Protein AF-A0A956BV53-F1 (afdb_monomer_lite)

Secondary structure (DSSP, 8-state):
--EE---EEEEE---SSSPP--EEETTEEESSTTS-SBPPPP--SS--EEEEEGGGBGGG-TTSBS-EESS-EEETTEEEEEPPTT-EEEEE-SS-EEEEE-EEEEEEEESHHHHTS--SSPPEEEEEEEEEHHHHHHTGGGGT--TTSHHHHHHHHHHHTT--B-SS--SS--TTSPP-EEEEEEEEE----EEEEEEPPPPPP----

pLDDT: mean 92.32, std 4.03, range [73.69, 97.56]

Foldseek 3Di:
DKDFDFAFLAKAADPLDAQQDWDDDASFIANDPVPPHTGHHDPLPQAMATATAQVQADNSDPVGGPWMFPPWDDDPQKIKTFTDFQPWDWAADPAAIATFTFPRWMKMWRNCCAPPVPDPFFTKIKIWGWGFLVSVLVRCQRHPNDPPDPSSVVVSVVSLVQQDAARDADPDHDPVDDGGIHTDMDMDGDGHYHHNGHDHYHDRHRNDD

Radius of gyration: 19.3 Å; chains: 1; bounding box: 50×36×50 Å

Sequence (209 aa):
MTVTVTQTVFGTPGDGGAAPDVTVIGSEAFVDAGGTMPAPLPNWDGDDYFWARRDTFIAGDVATPNVRVTTAYVTDGVLVARLPDRTPIRLVGTTVGVDVTLTDLVAAGNVYEMFIDPQPTPPKVIVSGRWGFNDMVAQGPNVGVCIGTPLYRTLQILLNGMVDVLQDPPAEPDPTLPCDALSVAVTFDGYTGHFGGLADGQDIPSPCP

Structure (mmCIF, N/CA/C/O backbone):
data_AF-A0A956BV53-F1
#
_entry.id   AF-A0A956BV53-F1
#
loop_
_atom_site.group_PDB
_atom_site.id
_atom_site.type_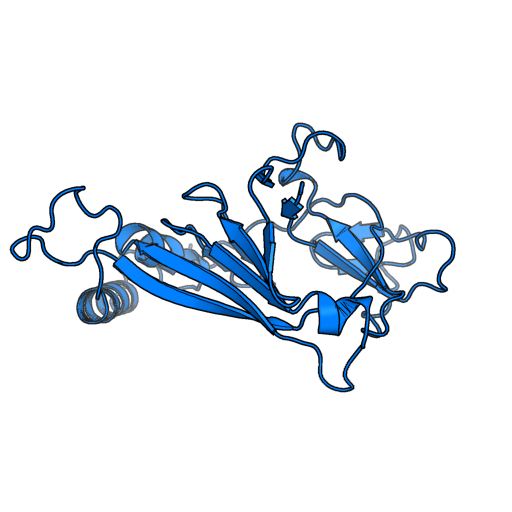symbol
_atom_site.label_atom_id
_atom_site.label_alt_id
_atom_site.label_comp_id
_atom_site.label_asym_id
_atom_site.label_entity_id
_atom_site.label_seq_id
_atom_site.pdbx_PDB_ins_code
_atom_site.Cartn_x
_atom_site.Cartn_y
_atom_site.Cartn_z
_atom_site.occupancy
_atom_site.B_iso_or_equiv
_atom_site.auth_seq_id
_atom_site.auth_comp_id
_atom_site.auth_asym_id
_atom_site.auth_atom_id
_atom_site.pdbx_PDB_model_num
ATOM 1 N N . MET A 1 1 ? -2.822 -17.426 -10.900 1.00 85.81 1 MET A N 1
ATOM 2 C CA . MET A 1 1 ? -1.637 -16.702 -11.429 1.00 85.81 1 MET A CA 1
ATOM 3 C C . MET A 1 1 ? -0.741 -16.307 -10.263 1.00 85.81 1 MET A C 1
ATOM 5 O O . MET A 1 1 ? -1.176 -16.460 -9.130 1.00 85.81 1 MET A O 1
ATOM 9 N N . THR A 1 2 ? 0.476 -15.812 -10.499 1.00 88.94 2 THR A N 1
ATOM 10 C CA . THR A 1 2 ? 1.293 -15.230 -9.416 1.00 88.94 2 THR A CA 1
ATOM 11 C C . THR A 1 2 ? 1.293 -13.712 -9.540 1.00 88.94 2 THR A C 1
ATOM 13 O O . THR A 1 2 ? 1.543 -13.205 -10.628 1.00 88.94 2 THR A O 1
ATOM 16 N N . VAL A 1 3 ? 1.028 -13.014 -8.437 1.00 91.81 3 VAL A N 1
ATOM 17 C CA . VAL A 1 3 ? 1.130 -11.555 -8.316 1.00 91.81 3 VAL A CA 1
ATOM 18 C C . VAL A 1 3 ? 2.126 -11.232 -7.210 1.00 91.81 3 VAL A C 1
ATOM 20 O O . VAL A 1 3 ? 2.056 -11.802 -6.119 1.00 91.81 3 VAL A O 1
ATOM 23 N N . THR A 1 4 ? 3.043 -10.316 -7.494 1.00 92.31 4 THR A N 1
ATOM 24 C CA . THR A 1 4 ? 3.915 -9.697 -6.495 1.00 92.31 4 THR A CA 1
ATOM 25 C C . THR A 1 4 ? 3.374 -8.311 -6.203 1.00 92.31 4 THR A C 1
ATOM 27 O O . THR A 1 4 ? 3.067 -7.572 -7.136 1.00 92.31 4 THR A O 1
ATOM 30 N N . VAL A 1 5 ? 3.267 -7.960 -4.924 1.00 91.88 5 VAL A N 1
ATOM 31 C CA . VAL A 1 5 ? 2.893 -6.606 -4.512 1.00 91.88 5 VAL A CA 1
ATOM 32 C C . VAL A 1 5 ? 4.079 -5.960 -3.822 1.00 91.88 5 VAL A C 1
ATOM 34 O O . VAL A 1 5 ? 4.684 -6.528 -2.917 1.00 91.88 5 VAL A O 1
ATOM 37 N N . THR A 1 6 ? 4.416 -4.767 -4.285 1.00 93.38 6 THR A N 1
ATOM 38 C CA . THR A 1 6 ? 5.479 -3.930 -3.743 1.00 93.38 6 THR A CA 1
ATOM 39 C C . THR A 1 6 ? 5.046 -2.472 -3.843 1.00 93.38 6 THR A C 1
ATOM 41 O O . THR A 1 6 ? 4.036 -2.152 -4.468 1.00 93.38 6 THR A O 1
ATOM 44 N N . GLN A 1 7 ? 5.802 -1.596 -3.201 1.00 91.56 7 GLN A N 1
ATOM 45 C CA . GLN A 1 7 ? 5.601 -0.159 -3.237 1.00 91.56 7 GLN A CA 1
ATOM 46 C C . GLN A 1 7 ? 6.797 0.472 -3.929 1.00 91.56 7 GLN A C 1
ATOM 48 O O . GLN A 1 7 ? 7.928 0.026 -3.743 1.00 91.56 7 GLN A O 1
ATOM 53 N N . THR A 1 8 ? 6.558 1.504 -4.720 1.00 91.75 8 THR A N 1
ATOM 54 C CA . THR A 1 8 ? 7.607 2.205 -5.459 1.00 91.75 8 THR A CA 1
ATOM 55 C C . THR A 1 8 ? 8.137 3.376 -4.641 1.00 91.75 8 THR A C 1
ATOM 57 O O . THR A 1 8 ? 7.365 4.060 -3.974 1.00 91.75 8 THR A O 1
ATOM 60 N N . VAL A 1 9 ? 9.446 3.622 -4.693 1.00 90.94 9 VAL A N 1
ATOM 61 C CA . VAL A 1 9 ? 10.063 4.832 -4.120 1.00 90.94 9 VAL A CA 1
ATOM 62 C C . VAL A 1 9 ? 9.870 6.015 -5.061 1.00 90.94 9 VAL A C 1
ATOM 64 O O . VAL A 1 9 ? 9.575 7.119 -4.622 1.00 90.94 9 VAL A O 1
ATOM 67 N N . PHE A 1 10 ? 10.041 5.764 -6.357 1.00 91.38 10 PHE A N 1
ATOM 68 C CA . PHE A 1 10 ? 10.068 6.772 -7.407 1.00 91.38 10 PHE A CA 1
ATOM 69 C C . PHE A 1 10 ? 9.808 6.113 -8.773 1.00 91.38 10 PHE A C 1
ATOM 71 O O . PHE A 1 10 ? 10.015 4.902 -8.926 1.00 91.38 10 PHE A O 1
ATOM 78 N N . GLY A 1 11 ? 9.396 6.910 -9.762 1.00 93.25 11 GLY A N 1
ATOM 79 C CA . GLY A 1 11 ? 9.423 6.528 -11.171 1.00 93.25 11 GLY A CA 1
ATOM 80 C C . GLY A 1 11 ? 9.832 7.689 -12.077 1.00 93.25 11 GLY A C 1
ATOM 81 O O . GLY A 1 11 ? 9.627 8.844 -11.714 1.00 93.25 11 GLY A O 1
ATOM 82 N N . THR A 1 12 ? 10.394 7.378 -13.244 1.00 94.94 12 THR A N 1
ATOM 83 C CA . THR A 1 12 ? 10.818 8.344 -14.277 1.00 94.94 12 THR A CA 1
ATOM 84 C C . THR A 1 12 ? 10.445 7.823 -15.665 1.00 94.94 12 THR A C 1
ATOM 86 O O . THR A 1 12 ? 10.388 6.603 -15.845 1.00 94.94 12 THR A O 1
ATOM 89 N N . PRO A 1 13 ? 10.278 8.708 -16.661 1.00 95.19 13 PRO A N 1
ATOM 90 C CA . PRO A 1 13 ? 10.116 8.320 -18.049 1.00 95.19 13 PRO A CA 1
ATOM 91 C C . PRO A 1 13 ? 11.238 7.412 -18.533 1.00 95.19 13 PRO A C 1
ATOM 93 O O . PRO A 1 13 ? 12.415 7.640 -18.232 1.00 95.19 13 PRO A O 1
ATOM 96 N N . GLY A 1 14 ? 10.848 6.398 -19.296 1.00 88.94 14 GLY A N 1
ATOM 97 C CA . GLY A 1 14 ? 11.734 5.589 -20.114 1.00 88.94 14 GLY A CA 1
A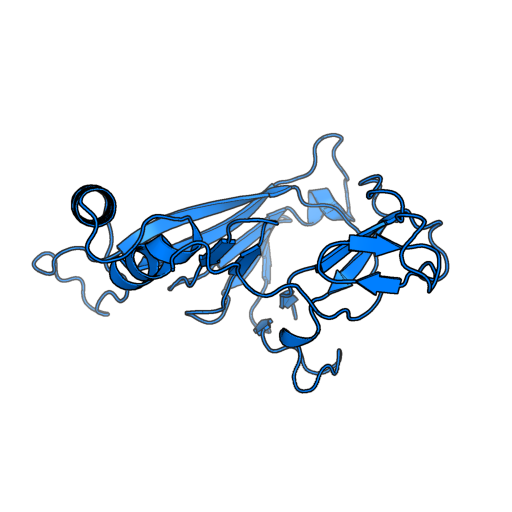TOM 98 C C . GLY A 1 14 ? 11.574 5.905 -21.596 1.00 88.94 14 GLY A C 1
ATOM 99 O O . GLY A 1 14 ? 10.773 6.744 -22.001 1.00 88.94 14 GLY A O 1
ATOM 100 N N . ASP A 1 15 ? 12.355 5.209 -22.413 1.00 83.44 15 ASP A N 1
ATOM 101 C CA . ASP A 1 15 ? 12.248 5.206 -23.874 1.00 83.44 15 ASP A CA 1
ATOM 102 C C . ASP A 1 15 ? 11.866 3.813 -24.418 1.00 83.44 15 ASP A C 1
ATOM 104 O O . ASP A 1 15 ? 12.111 3.501 -25.585 1.00 83.44 15 ASP A O 1
ATOM 108 N N . GLY A 1 16 ? 11.308 2.953 -23.553 1.00 73.69 16 GLY A N 1
ATOM 109 C CA . GLY A 1 16 ? 11.019 1.542 -23.833 1.00 73.69 16 GLY A CA 1
ATOM 110 C C . GLY A 1 16 ? 12.263 0.640 -23.918 1.00 73.69 16 GLY A C 1
ATOM 111 O O . GLY A 1 16 ? 12.156 -0.523 -24.315 1.00 73.69 16 GLY A O 1
ATOM 112 N N . GLY A 1 17 ? 13.452 1.166 -23.597 1.00 83.94 17 GLY A N 1
ATOM 113 C CA . GLY A 1 17 ? 14.739 0.486 -23.716 1.00 83.94 17 GLY A CA 1
ATOM 114 C C . GLY A 1 17 ? 15.299 -0.075 -22.405 1.00 83.94 17 GLY A C 1
ATOM 115 O O . GLY A 1 17 ? 14.747 -0.984 -21.783 1.00 83.94 17 GLY A O 1
ATOM 116 N N . ALA A 1 18 ? 16.492 0.384 -22.031 1.00 87.69 18 ALA A N 1
ATOM 117 C CA . ALA A 1 18 ? 17.096 0.041 -20.746 1.00 87.69 18 ALA A CA 1
ATOM 118 C C . ALA A 1 18 ? 16.595 1.009 -19.669 1.00 87.69 18 ALA A C 1
ATOM 120 O O . ALA A 1 18 ? 16.289 2.161 -19.967 1.00 87.69 18 ALA A O 1
ATOM 121 N N . ALA A 1 19 ? 16.553 0.556 -18.413 1.00 90.00 19 ALA A N 1
ATOM 122 C CA . ALA A 1 19 ? 16.212 1.440 -17.304 1.00 90.00 19 ALA A CA 1
ATOM 123 C C . ALA A 1 19 ? 17.170 2.653 -17.274 1.00 90.00 19 ALA A C 1
ATOM 125 O O . ALA A 1 19 ? 18.386 2.449 -17.379 1.00 90.00 19 ALA A O 1
ATOM 126 N N . PRO A 1 20 ? 16.651 3.886 -17.128 1.00 89.81 20 PRO A N 1
ATOM 127 C CA . PRO A 1 20 ? 17.480 5.077 -16.989 1.00 89.81 20 PRO A CA 1
ATOM 128 C C . PRO A 1 20 ? 18.461 4.958 -15.820 1.00 89.81 20 PRO A C 1
ATOM 130 O O . PRO A 1 20 ? 18.115 4.430 -14.761 1.00 89.81 20 PRO A O 1
ATOM 133 N N . ASP A 1 21 ? 19.676 5.476 -16.002 1.00 89.44 21 ASP A N 1
ATOM 134 C CA . ASP A 1 21 ? 20.649 5.577 -14.915 1.00 89.44 21 ASP A CA 1
ATOM 135 C C . ASP A 1 21 ? 20.240 6.725 -13.986 1.00 89.44 21 ASP A C 1
ATOM 137 O O . ASP A 1 21 ? 20.324 7.902 -14.349 1.00 89.44 21 ASP A O 1
ATOM 141 N N . VAL A 1 22 ? 19.732 6.370 -12.807 1.00 90.94 22 VAL A N 1
ATOM 142 C CA . VAL A 1 22 ? 19.285 7.318 -11.787 1.00 90.94 22 VAL A CA 1
ATOM 143 C C . VAL A 1 22 ? 19.837 6.933 -10.424 1.00 90.94 22 VAL A C 1
ATOM 145 O O . VAL A 1 22 ? 19.911 5.762 -10.050 1.00 90.94 22 VAL A O 1
ATOM 148 N N . THR A 1 23 ? 20.183 7.946 -9.642 1.00 89.12 23 THR A N 1
ATOM 149 C CA . THR A 1 23 ? 20.526 7.811 -8.229 1.00 89.12 23 THR A CA 1
ATOM 150 C C . THR A 1 23 ? 19.320 8.222 -7.396 1.00 89.12 23 THR A C 1
ATOM 152 O O . THR A 1 23 ? 18.865 9.358 -7.486 1.00 89.12 23 THR A O 1
ATOM 155 N N . VAL A 1 24 ? 18.795 7.307 -6.580 1.00 84.88 24 VAL A N 1
ATOM 156 C CA . VAL A 1 24 ? 17.682 7.594 -5.661 1.00 84.88 24 VAL A CA 1
ATOM 157 C C . VAL A 1 24 ? 18.241 7.996 -4.297 1.00 84.88 24 VAL A C 1
ATOM 159 O O . VAL A 1 24 ? 19.015 7.246 -3.701 1.00 84.88 24 VAL A O 1
ATOM 162 N N . ILE A 1 25 ? 17.850 9.170 -3.802 1.00 81.56 25 ILE A N 1
ATOM 163 C CA . ILE A 1 25 ? 18.225 9.699 -2.487 1.00 81.56 25 ILE A CA 1
ATOM 164 C C . ILE A 1 25 ? 16.935 10.033 -1.732 1.00 81.56 25 ILE A C 1
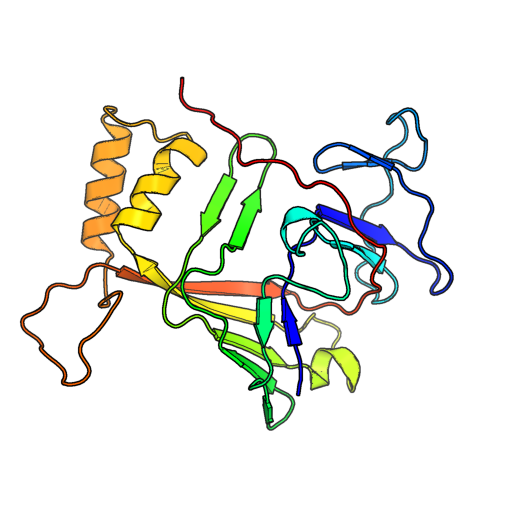ATOM 166 O O . ILE A 1 25 ? 16.230 10.987 -2.057 1.00 81.56 25 ILE A O 1
ATOM 170 N N . GLY A 1 26 ? 16.613 9.239 -0.709 1.00 78.12 26 GLY A N 1
ATOM 171 C CA . GLY A 1 26 ? 15.359 9.389 0.033 1.00 78.12 26 GLY A CA 1
ATOM 172 C C . GLY A 1 26 ? 14.145 9.044 -0.834 1.00 78.12 26 GLY A C 1
ATOM 173 O O . GLY A 1 26 ? 13.988 7.896 -1.240 1.00 78.12 26 GLY A O 1
ATOM 174 N N . SER A 1 27 ? 13.274 10.022 -1.087 1.00 75.38 27 SER A N 1
ATOM 175 C CA . SER A 1 27 ? 12.083 9.885 -1.943 1.00 75.38 27 SER A CA 1
ATOM 176 C C . SER A 1 27 ? 12.246 10.523 -3.327 1.00 75.38 27 SER A C 1
ATOM 178 O O . SER A 1 27 ? 11.274 10.628 -4.071 1.00 75.38 27 SER A O 1
ATOM 180 N N . GLU A 1 28 ? 13.443 11.002 -3.660 1.00 84.38 28 GLU A N 1
ATOM 181 C CA . GLU A 1 28 ? 13.726 11.707 -4.909 1.00 84.38 28 GLU A CA 1
ATOM 182 C C . GLU A 1 28 ? 14.763 10.939 -5.723 1.00 84.38 28 GLU A C 1
ATOM 184 O O . GLU A 1 28 ? 15.617 10.239 -5.174 1.00 84.38 28 GLU A O 1
ATOM 189 N N . ALA A 1 29 ? 14.696 11.073 -7.043 1.00 89.44 29 ALA A N 1
ATOM 190 C CA . ALA A 1 29 ? 15.703 10.526 -7.934 1.00 89.44 29 ALA A CA 1
ATOM 191 C C . ALA A 1 29 ? 16.390 11.631 -8.717 1.00 89.44 29 ALA A C 1
ATOM 193 O O . ALA A 1 29 ? 15.805 12.674 -9.009 1.00 89.44 29 ALA A O 1
ATOM 194 N N . PHE A 1 30 ? 17.636 11.360 -9.073 1.00 92.44 30 PHE A N 1
ATOM 195 C CA . PHE A 1 30 ? 18.541 12.294 -9.708 1.00 92.44 30 PHE A CA 1
ATOM 196 C C . PHE A 1 30 ? 19.241 11.610 -10.871 1.00 92.44 30 PHE A C 1
ATOM 198 O O . PHE A 1 30 ? 19.595 10.435 -10.794 1.00 92.44 30 PHE A O 1
ATOM 205 N N . VAL A 1 31 ? 19.455 12.355 -11.947 1.00 92.06 31 VAL A N 1
ATOM 206 C CA . VAL A 1 31 ? 20.181 11.895 -13.145 1.00 92.06 31 VAL A CA 1
ATOM 207 C C . VAL A 1 31 ? 21.693 12.134 -13.035 1.00 92.06 31 VAL A C 1
ATOM 209 O O . VAL A 1 31 ? 22.446 11.886 -13.973 1.00 92.06 31 VAL A O 1
ATOM 212 N N . ASP A 1 32 ? 22.156 12.609 -11.879 1.00 88.69 32 ASP A N 1
ATOM 213 C CA . ASP A 1 32 ? 23.559 12.716 -11.507 1.00 88.69 32 ASP A CA 1
ATOM 214 C C . ASP A 1 32 ? 23.810 12.077 -10.136 1.00 88.69 32 ASP A C 1
ATOM 216 O O . ASP A 1 32 ? 22.986 12.148 -9.224 1.00 88.69 32 ASP A O 1
ATOM 220 N N . ALA A 1 33 ? 25.005 11.516 -9.952 1.00 83.38 33 ALA A N 1
ATOM 221 C CA . ALA A 1 33 ? 25.402 10.908 -8.681 1.00 83.38 33 ALA A CA 1
ATOM 222 C C . ALA A 1 33 ? 25.511 11.921 -7.522 1.00 83.38 33 ALA A C 1
ATOM 224 O O . ALA A 1 33 ? 25.549 11.525 -6.358 1.00 83.38 33 ALA A O 1
ATOM 225 N N . GLY A 1 34 ? 25.606 13.220 -7.831 1.00 81.94 34 GLY A N 1
ATOM 226 C CA . GLY A 1 34 ? 25.708 14.296 -6.847 1.00 81.94 34 GLY A CA 1
ATOM 227 C C . GLY A 1 34 ? 24.373 14.692 -6.217 1.00 81.94 34 GLY A C 1
ATOM 228 O O . GLY A 1 34 ? 24.383 15.448 -5.247 1.00 81.94 34 GLY A O 1
ATOM 229 N N . GLY A 1 35 ? 23.246 14.197 -6.738 1.00 86.75 35 GLY A N 1
ATOM 230 C CA . GLY A 1 35 ? 21.923 14.536 -6.224 1.00 86.75 35 GLY A CA 1
ATOM 231 C C . GLY A 1 35 ? 21.521 15.986 -6.498 1.00 86.75 35 GLY A C 1
ATOM 232 O O . GLY A 1 35 ? 20.889 16.617 -5.654 1.00 86.75 35 GLY A O 1
ATOM 233 N N . THR A 1 36 ? 21.946 16.560 -7.628 1.00 88.06 36 THR A N 1
ATOM 234 C CA . THR A 1 36 ? 21.757 17.994 -7.918 1.00 88.06 36 THR A CA 1
ATOM 235 C C . THR A 1 36 ? 20.798 18.272 -9.070 1.00 88.06 36 THR A C 1
ATOM 237 O O . THR A 1 36 ? 20.219 19.357 -9.135 1.00 88.06 36 THR A O 1
ATOM 240 N N . MET A 1 37 ? 20.600 17.302 -9.959 1.00 92.06 37 MET A N 1
ATOM 241 C CA . MET A 1 37 ? 19.733 17.371 -11.124 1.00 92.06 37 MET A CA 1
ATOM 242 C C . MET A 1 37 ? 18.613 16.336 -10.972 1.00 92.06 37 MET A C 1
ATOM 244 O O . MET A 1 37 ? 18.836 15.151 -11.232 1.00 92.06 37 MET A O 1
ATOM 248 N N . PRO A 1 38 ? 17.414 16.758 -10.528 1.00 93.31 38 PRO A N 1
ATOM 249 C CA . PRO A 1 38 ? 16.284 15.856 -10.356 1.00 93.31 38 PRO A CA 1
ATOM 250 C C . PRO A 1 38 ? 15.938 15.128 -11.655 1.00 93.31 38 PRO A C 1
ATOM 252 O O . PRO A 1 38 ? 15.952 15.720 -12.739 1.00 93.31 38 PRO A O 1
ATOM 255 N N . ALA A 1 39 ? 15.609 13.847 -11.537 1.00 93.56 39 ALA A N 1
ATOM 256 C CA . ALA A 1 39 ? 15.039 13.073 -12.623 1.00 93.56 39 ALA A CA 1
ATOM 257 C C . ALA A 1 39 ? 13.619 13.585 -12.945 1.00 93.56 39 ALA A C 1
ATOM 259 O O . ALA A 1 39 ? 12.908 14.052 -12.046 1.00 93.56 39 ALA A O 1
ATOM 260 N N . PRO A 1 40 ? 13.192 13.529 -14.217 1.00 94.38 40 PRO A N 1
ATOM 261 C CA . PRO A 1 40 ? 11.839 13.915 -14.593 1.00 94.38 40 PRO A CA 1
ATOM 262 C C . PRO A 1 40 ? 10.787 13.006 -13.939 1.00 94.38 40 PRO A C 1
ATOM 264 O O . PRO A 1 40 ? 11.029 11.830 -13.682 1.00 94.38 40 PRO A O 1
ATOM 267 N N . LEU A 1 41 ? 9.603 13.566 -13.678 1.00 93.31 41 LEU A N 1
ATOM 268 C CA . LEU A 1 41 ? 8.448 12.800 -13.196 1.00 93.31 41 LEU A CA 1
ATOM 269 C C . LEU A 1 41 ? 7.887 11.898 -14.309 1.00 93.31 41 LEU A C 1
ATOM 271 O O . LEU A 1 41 ? 8.037 12.269 -15.476 1.00 93.31 41 LEU A O 1
ATOM 275 N N . PRO A 1 42 ? 7.218 10.775 -13.970 1.00 94.06 42 PRO A N 1
ATOM 276 C CA . PRO A 1 42 ? 6.638 9.861 -14.953 1.00 94.06 42 PRO A CA 1
ATOM 277 C C . PRO A 1 42 ? 5.691 10.564 -15.928 1.00 94.06 42 PRO A C 1
ATOM 279 O O . PRO A 1 42 ? 4.955 11.479 -15.541 1.00 94.06 42 PRO A O 1
ATOM 282 N N . ASN A 1 43 ? 5.680 10.093 -17.172 1.00 93.88 43 ASN A N 1
ATOM 283 C CA . ASN A 1 43 ? 4.746 10.532 -18.207 1.00 93.88 43 ASN A CA 1
ATOM 284 C C . ASN A 1 43 ? 3.380 9.848 -18.085 1.00 93.88 43 ASN A C 1
ATOM 286 O O . ASN A 1 43 ? 2.392 10.374 -18.600 1.00 93.88 43 ASN A O 1
ATOM 290 N N . TRP A 1 44 ? 3.326 8.708 -17.394 1.00 91.69 44 TRP A N 1
ATOM 291 C CA . TRP A 1 44 ? 2.157 7.843 -17.252 1.00 91.69 44 TRP A CA 1
ATOM 292 C C . TRP A 1 44 ? 1.663 7.287 -18.593 1.00 91.69 44 TRP A C 1
ATOM 294 O O . TRP A 1 44 ? 0.465 7.093 -18.799 1.00 91.69 44 TRP A O 1
ATOM 304 N N . ASP A 1 45 ? 2.595 7.050 -19.514 1.00 88.75 45 ASP A N 1
ATOM 305 C CA . ASP A 1 45 ? 2.343 6.587 -20.884 1.00 88.75 45 ASP A CA 1
ATOM 306 C C . ASP A 1 45 ? 2.510 5.071 -21.055 1.00 88.75 45 ASP A C 1
ATOM 308 O O . ASP A 1 45 ? 2.181 4.524 -22.106 1.00 88.75 45 ASP A O 1
ATOM 312 N N . GLY A 1 46 ? 2.954 4.389 -19.999 1.00 89.38 46 GLY A N 1
ATOM 313 C CA . GLY A 1 46 ? 3.157 2.949 -19.984 1.00 89.38 46 GLY A CA 1
ATOM 314 C C . GLY A 1 46 ? 4.610 2.508 -20.129 1.00 89.38 46 GLY A C 1
ATOM 315 O O . GLY A 1 46 ? 4.886 1.343 -19.835 1.00 89.38 46 GLY A O 1
ATOM 316 N N . ASP A 1 47 ? 5.509 3.423 -20.504 1.00 92.50 47 ASP A N 1
ATOM 317 C CA . ASP A 1 47 ? 6.937 3.168 -20.738 1.00 92.50 47 ASP A CA 1
ATOM 318 C C . ASP A 1 47 ? 7.829 3.720 -19.603 1.00 92.50 47 ASP A C 1
ATOM 320 O O . ASP A 1 47 ? 9.062 3.655 -19.658 1.00 92.50 47 ASP A O 1
ATOM 324 N N . ASP A 1 48 ? 7.221 4.245 -18.537 1.00 94.31 48 ASP A N 1
ATOM 325 C CA . ASP A 1 48 ? 7.919 4.699 -17.334 1.00 94.31 48 ASP A CA 1
ATOM 326 C C . ASP A 1 48 ? 8.590 3.543 -16.581 1.00 94.31 48 ASP A C 1
ATOM 328 O O . ASP A 1 48 ? 8.062 2.433 -16.492 1.00 94.31 48 ASP A O 1
ATOM 332 N N . TYR A 1 49 ? 9.728 3.824 -15.947 1.00 95.25 49 TYR A N 1
ATOM 333 C CA . TYR A 1 49 ? 10.406 2.895 -15.046 1.00 95.25 49 TYR A CA 1
ATOM 334 C C . TYR A 1 49 ? 10.131 3.262 -13.597 1.00 95.25 49 TYR A C 1
ATOM 336 O O . TYR A 1 49 ? 10.230 4.424 -13.210 1.00 95.25 49 TYR A O 1
ATOM 344 N N . PHE A 1 50 ? 9.861 2.249 -12.776 1.00 94.25 50 PHE A N 1
ATOM 345 C CA . PHE A 1 50 ? 9.611 2.403 -11.348 1.00 94.25 50 PHE A CA 1
ATOM 346 C C . PHE A 1 50 ? 10.596 1.580 -10.520 1.00 94.25 50 PHE A C 1
ATOM 348 O O . PHE A 1 50 ? 10.826 0.397 -10.790 1.00 94.25 50 PHE A O 1
ATOM 355 N N . TRP A 1 51 ? 11.145 2.190 -9.470 1.00 94.06 51 TRP A N 1
ATOM 356 C CA . TRP A 1 51 ? 12.034 1.519 -8.523 1.00 94.06 51 TRP A CA 1
ATOM 357 C C . TRP A 1 51 ? 11.240 1.099 -7.301 1.00 94.06 51 TRP A C 1
ATOM 359 O O . TRP A 1 51 ? 10.680 1.934 -6.587 1.00 94.06 51 TRP A O 1
ATOM 369 N N . ALA A 1 52 ? 11.196 -0.203 -7.052 1.00 93.81 52 ALA A N 1
ATOM 370 C CA . ALA A 1 52 ? 10.522 -0.737 -5.886 1.00 93.81 52 ALA A CA 1
ATOM 371 C C . ALA A 1 52 ? 11.346 -0.500 -4.616 1.00 93.81 52 ALA A C 1
ATOM 373 O O . ALA A 1 52 ? 12.581 -0.472 -4.638 1.00 93.81 52 ALA A O 1
ATOM 374 N N . ARG A 1 53 ? 10.657 -0.363 -3.486 1.00 93.12 53 ARG A N 1
ATOM 375 C CA . ARG A 1 53 ? 11.293 -0.262 -2.179 1.00 93.12 53 ARG A CA 1
ATOM 376 C C . ARG A 1 53 ? 12.029 -1.560 -1.864 1.00 93.12 53 ARG A C 1
ATOM 378 O O . ARG A 1 53 ? 11.430 -2.638 -1.835 1.00 93.12 53 ARG A O 1
ATOM 385 N N . ARG A 1 54 ? 13.324 -1.457 -1.580 1.00 94.12 54 ARG A N 1
ATOM 386 C CA . ARG A 1 54 ? 14.200 -2.597 -1.283 1.00 94.12 54 ARG A CA 1
ATOM 387 C C . ARG A 1 54 ? 13.733 -3.413 -0.078 1.00 94.12 54 ARG A C 1
ATOM 389 O O . ARG A 1 54 ? 13.836 -4.634 -0.104 1.00 94.12 54 ARG A O 1
ATOM 396 N N . ASP A 1 55 ? 13.177 -2.752 0.936 1.00 92.75 55 ASP A N 1
ATOM 397 C CA . ASP A 1 55 ? 12.657 -3.366 2.167 1.00 92.75 55 ASP A CA 1
ATOM 398 C C . ASP A 1 55 ? 11.417 -4.261 1.951 1.00 92.75 55 ASP A C 1
ATOM 400 O O . ASP A 1 55 ? 11.051 -5.034 2.836 1.00 92.75 55 ASP A O 1
ATOM 404 N N . THR A 1 56 ? 10.806 -4.231 0.761 1.00 94.00 56 THR A N 1
ATOM 405 C CA . THR A 1 56 ? 9.696 -5.129 0.386 1.00 94.00 56 THR A CA 1
ATOM 406 C C . THR A 1 56 ? 10.155 -6.485 -0.165 1.00 94.00 56 THR A C 1
ATOM 408 O O . THR A 1 56 ? 9.321 -7.328 -0.503 1.00 94.00 56 THR A O 1
ATOM 411 N N . PHE A 1 57 ? 11.467 -6.721 -0.215 1.00 95.50 57 PHE A N 1
ATOM 412 C CA . PHE A 1 57 ? 12.089 -7.959 -0.675 1.00 95.50 57 PHE A CA 1
ATOM 413 C C . PHE A 1 57 ? 13.042 -8.509 0.388 1.00 95.50 57 PHE A C 1
ATOM 415 O O . PHE A 1 57 ? 13.778 -7.757 1.032 1.00 95.50 57 PHE A O 1
ATOM 422 N N . ILE A 1 58 ? 13.072 -9.832 0.554 1.00 94.44 58 ILE A N 1
ATOM 423 C CA . ILE A 1 58 ? 13.958 -10.487 1.521 1.00 94.44 58 ILE A CA 1
ATOM 424 C C . ILE A 1 58 ? 15.406 -10.201 1.118 1.00 94.44 58 ILE A C 1
ATOM 426 O O . ILE A 1 58 ? 15.825 -10.537 0.015 1.00 94.44 58 ILE A O 1
ATOM 430 N N . ALA A 1 59 ? 16.158 -9.550 2.009 1.00 93.38 59 ALA A N 1
ATOM 431 C CA . ALA A 1 59 ? 17.540 -9.126 1.765 1.00 93.38 59 ALA A CA 1
ATOM 432 C C . ALA A 1 59 ? 17.742 -8.306 0.467 1.00 93.38 59 ALA A C 1
ATOM 434 O O . ALA A 1 59 ? 18.849 -8.264 -0.066 1.00 93.38 59 ALA A O 1
ATOM 435 N N . GLY A 1 60 ? 16.690 -7.650 -0.042 1.00 93.62 60 GLY A N 1
ATOM 436 C CA . GLY A 1 60 ? 16.746 -6.916 -1.306 1.00 93.62 60 GLY A CA 1
ATOM 437 C C . GLY A 1 60 ? 16.876 -7.804 -2.551 1.00 93.62 60 GLY A C 1
ATOM 438 O O . GLY A 1 60 ? 17.345 -7.324 -3.578 1.00 93.62 60 GLY A O 1
ATOM 439 N N . ASP A 1 61 ? 16.494 -9.081 -2.488 1.00 95.19 61 ASP A N 1
ATOM 440 C CA . ASP A 1 61 ? 16.455 -9.960 -3.660 1.00 95.19 61 ASP A CA 1
ATOM 441 C C . ASP A 1 61 ? 15.074 -9.921 -4.335 1.00 95.19 61 ASP A C 1
ATOM 443 O O . ASP A 1 61 ? 14.066 -10.372 -3.781 1.00 95.19 61 ASP A O 1
ATOM 447 N N . VAL A 1 62 ? 15.043 -9.417 -5.573 1.00 94.00 62 VAL A N 1
ATOM 448 C CA . VAL A 1 62 ? 13.838 -9.294 -6.414 1.00 94.00 62 VAL A CA 1
ATOM 449 C C . VAL A 1 62 ? 13.128 -10.627 -6.662 1.00 94.00 62 VAL A C 1
ATOM 451 O O . VAL A 1 62 ? 11.923 -10.642 -6.918 1.00 94.00 62 VAL A O 1
ATOM 454 N N . ALA A 1 63 ? 13.842 -11.754 -6.569 1.00 94.50 63 ALA A N 1
ATOM 455 C CA . ALA A 1 63 ? 13.261 -13.085 -6.709 1.00 94.50 63 ALA A CA 1
ATOM 456 C C . ALA A 1 63 ? 12.464 -13.525 -5.466 1.00 94.50 63 ALA A C 1
ATOM 458 O O . ALA A 1 63 ? 11.655 -14.455 -5.545 1.00 94.50 63 ALA A O 1
ATOM 459 N N . THR A 1 64 ? 12.658 -12.852 -4.329 1.00 94.81 64 THR A N 1
ATOM 460 C CA . THR A 1 64 ? 12.040 -13.180 -3.040 1.00 94.81 64 THR A CA 1
ATOM 461 C C . THR A 1 64 ? 11.278 -11.987 -2.451 1.00 94.81 64 THR A C 1
ATOM 463 O O . THR A 1 64 ? 11.702 -11.407 -1.449 1.00 94.81 64 THR A O 1
ATOM 466 N N . PRO A 1 65 ? 10.136 -11.595 -3.046 1.00 95.12 65 PRO A N 1
ATOM 467 C CA . PRO A 1 65 ? 9.290 -10.549 -2.480 1.00 95.12 65 PRO A CA 1
ATOM 468 C C . PRO A 1 65 ? 8.657 -10.992 -1.158 1.00 95.12 65 PRO A C 1
ATOM 470 O O . PRO A 1 65 ? 8.265 -12.152 -1.008 1.00 95.12 65 PRO A O 1
ATOM 473 N N . ASN A 1 66 ? 8.477 -10.048 -0.232 1.00 94.12 66 ASN A N 1
ATOM 474 C CA . ASN A 1 66 ? 7.785 -10.291 1.037 1.00 94.12 66 ASN A CA 1
ATOM 475 C C . ASN A 1 66 ? 6.304 -10.636 0.814 1.00 94.12 66 ASN A C 1
ATOM 477 O O . ASN A 1 66 ? 5.730 -11.429 1.558 1.00 94.12 66 ASN A O 1
ATOM 481 N N . VAL A 1 67 ? 5.688 -10.059 -0.226 1.00 93.88 67 VAL A N 1
ATOM 482 C CA . VAL A 1 67 ? 4.279 -10.276 -0.573 1.00 93.88 67 VAL A CA 1
ATOM 483 C C . VAL A 1 67 ? 4.180 -10.932 -1.943 1.00 93.88 67 VAL A C 1
ATOM 485 O O . VAL A 1 67 ? 4.312 -10.291 -2.988 1.00 93.88 67 VAL A O 1
ATOM 488 N N . ARG A 1 68 ? 3.907 -12.238 -1.924 1.00 94.56 68 ARG A N 1
ATOM 489 C CA . ARG A 1 68 ? 3.682 -13.058 -3.115 1.00 94.56 68 ARG A CA 1
ATOM 490 C C . ARG A 1 68 ? 2.343 -13.772 -3.011 1.00 94.56 68 ARG A C 1
ATOM 492 O O . ARG A 1 68 ? 2.159 -14.629 -2.151 1.00 94.56 68 ARG A O 1
ATOM 499 N N . VAL A 1 69 ? 1.433 -13.470 -3.928 1.00 94.06 69 VAL A N 1
ATOM 500 C CA . VAL A 1 69 ? 0.099 -14.076 -3.991 1.00 94.06 69 VAL A CA 1
ATOM 501 C C . VAL A 1 69 ? 0.056 -15.082 -5.133 1.00 94.06 69 VAL A C 1
ATOM 503 O O . VAL A 1 69 ? 0.175 -14.720 -6.300 1.00 94.06 69 VAL A O 1
ATOM 506 N N . THR A 1 70 ? -0.125 -16.360 -4.810 1.00 94.94 70 THR A N 1
ATOM 507 C CA . THR A 1 70 ? -0.218 -17.458 -5.795 1.00 94.94 70 THR A CA 1
ATOM 508 C C . THR A 1 70 ? -1.658 -17.864 -6.115 1.00 94.94 70 THR A C 1
ATOM 510 O O . THR A 1 70 ? -1.900 -18.620 -7.056 1.00 94.94 70 THR A O 1
ATOM 513 N N . THR A 1 71 ? -2.618 -17.349 -5.347 1.00 94.81 71 THR A N 1
ATOM 514 C CA . THR A 1 71 ? -4.058 -17.630 -5.453 1.00 94.81 71 THR A CA 1
ATOM 515 C C . THR A 1 71 ? -4.833 -16.530 -6.177 1.00 94.81 71 THR A C 1
ATOM 517 O O . THR A 1 71 ? -6.055 -16.606 -6.275 1.00 94.81 71 THR A O 1
ATOM 520 N N . ALA A 1 72 ? -4.140 -15.517 -6.703 1.00 96.19 72 ALA A N 1
ATOM 521 C CA . ALA A 1 72 ? -4.762 -14.469 -7.497 1.00 96.19 72 ALA A CA 1
ATOM 522 C C . ALA A 1 72 ? -5.363 -15.051 -8.785 1.00 96.19 72 ALA A C 1
ATOM 524 O O . ALA A 1 72 ? -4.810 -15.986 -9.393 1.00 96.19 72 ALA A O 1
ATOM 525 N N . TYR A 1 73 ? -6.481 -14.477 -9.212 1.00 95.94 73 TYR A N 1
ATOM 526 C CA . TYR A 1 73 ? -7.217 -14.904 -10.397 1.00 95.94 73 TYR A CA 1
ATOM 527 C C . TYR A 1 73 ? -7.712 -13.701 -11.197 1.00 95.94 73 TYR A C 1
ATOM 529 O O . TYR A 1 73 ? -7.835 -12.600 -10.666 1.00 95.94 73 TYR A O 1
ATOM 537 N N . VAL A 1 74 ? -7.989 -13.932 -12.480 1.00 96.12 74 VAL A N 1
ATOM 538 C CA . VAL A 1 74 ? -8.641 -12.961 -13.362 1.00 96.12 74 VAL A CA 1
ATOM 539 C C . VAL A 1 74 ? -9.954 -13.564 -13.831 1.00 96.12 74 VAL A C 1
ATOM 541 O O . VAL A 1 74 ? -9.970 -14.706 -14.291 1.00 96.12 74 VAL A O 1
ATOM 544 N N . THR A 1 75 ? -11.037 -12.804 -13.726 1.00 95.56 75 THR A N 1
ATOM 545 C CA . THR A 1 75 ? -12.333 -13.134 -14.329 1.00 95.56 75 THR A CA 1
ATOM 546 C C . THR A 1 75 ? -12.908 -11.876 -14.957 1.00 95.56 75 THR A C 1
ATOM 548 O O . THR A 1 75 ? -12.797 -10.804 -14.371 1.00 95.56 75 THR A O 1
ATOM 551 N N . ASP A 1 76 ? -13.451 -11.990 -16.170 1.00 93.75 76 ASP A N 1
ATOM 552 C CA . ASP A 1 76 ? -14.041 -10.865 -16.915 1.00 93.75 76 ASP A CA 1
ATOM 553 C C . ASP A 1 76 ? -13.136 -9.619 -16.979 1.00 93.75 76 ASP A C 1
ATOM 555 O O . ASP A 1 76 ? -13.580 -8.484 -16.838 1.00 93.75 76 ASP A O 1
ATOM 559 N N . GLY A 1 77 ? -11.827 -9.838 -17.147 1.00 93.12 77 GLY A N 1
ATOM 560 C CA . GLY A 1 77 ? -10.826 -8.770 -17.216 1.00 93.12 77 GLY A CA 1
ATOM 561 C C . GLY A 1 77 ? -10.406 -8.175 -15.868 1.00 93.12 77 GLY A C 1
ATOM 562 O O . GLY A 1 77 ? -9.448 -7.408 -15.830 1.00 93.12 77 GLY A O 1
ATOM 563 N N . VAL A 1 78 ? -11.037 -8.556 -14.755 1.00 95.62 78 VAL A N 1
ATOM 564 C CA . VAL A 1 78 ? -10.706 -8.063 -13.412 1.00 95.62 78 VAL A CA 1
ATOM 565 C C . VAL A 1 78 ? -9.750 -9.020 -12.712 1.00 95.62 78 VAL A C 1
ATOM 567 O O . VAL A 1 78 ? -10.081 -10.181 -12.471 1.00 95.62 78 VAL A O 1
ATOM 570 N N . LEU A 1 79 ? -8.568 -8.519 -12.357 1.00 95.69 79 LEU A N 1
ATOM 571 C CA . LEU A 1 79 ? -7.649 -9.179 -11.438 1.00 95.69 79 LEU A CA 1
ATOM 572 C C . LEU A 1 79 ? -8.167 -9.024 -10.012 1.00 95.69 79 LEU A C 1
ATOM 574 O O . LEU A 1 79 ? -8.476 -7.912 -9.594 1.00 95.69 79 LEU A O 1
ATOM 578 N N . VAL A 1 80 ? -8.183 -10.119 -9.256 1.00 96.69 80 VAL A N 1
ATOM 579 C CA . VAL A 1 80 ? -8.452 -10.123 -7.816 1.00 96.69 80 VAL A CA 1
ATOM 580 C C . VAL A 1 80 ? -7.326 -10.863 -7.102 1.00 96.69 80 VAL A C 1
ATOM 582 O O . VAL A 1 80 ? -7.019 -12.020 -7.407 1.00 96.69 80 VAL A O 1
ATOM 585 N N . ALA A 1 81 ? -6.716 -10.199 -6.123 1.00 96.38 81 ALA A N 1
ATOM 586 C CA . ALA A 1 81 ? -5.664 -10.748 -5.281 1.00 96.38 81 ALA A CA 1
ATOM 587 C C . ALA A 1 81 ? -5.990 -10.499 -3.805 1.00 96.38 81 ALA A C 1
ATOM 589 O O . ALA A 1 81 ? -6.097 -9.358 -3.362 1.00 96.38 81 ALA A O 1
ATOM 590 N N . ARG A 1 82 ? -6.118 -11.579 -3.028 1.00 96.00 82 ARG A N 1
ATOM 591 C CA . ARG A 1 82 ? -6.175 -11.500 -1.565 1.00 96.00 82 ARG A CA 1
ATOM 592 C C . ARG A 1 82 ? -4.749 -11.438 -1.034 1.00 96.00 82 ARG A C 1
ATOM 594 O O . ARG A 1 82 ? -3.978 -12.377 -1.240 1.00 96.00 82 ARG A O 1
ATOM 601 N N . LEU A 1 83 ? -4.402 -10.325 -0.407 1.00 93.69 83 LEU A N 1
ATOM 602 C CA . LEU A 1 83 ? -3.087 -10.120 0.180 1.00 93.69 83 LEU A CA 1
ATOM 603 C C . LEU A 1 83 ? -3.055 -10.711 1.595 1.00 93.69 83 LEU A C 1
ATOM 605 O O . LEU A 1 83 ? -4.106 -10.839 2.224 1.00 93.69 83 LEU A O 1
ATOM 609 N N . PRO A 1 84 ? -1.874 -11.096 2.105 1.00 93.44 84 PRO A N 1
ATOM 610 C CA . PRO A 1 84 ? -1.737 -11.502 3.495 1.00 93.44 84 PRO A CA 1
ATOM 611 C C . PRO A 1 84 ? -2.207 -10.395 4.439 1.00 93.44 84 PRO A C 1
ATOM 613 O O . PRO A 1 84 ? -1.922 -9.213 4.209 1.00 93.44 84 PRO A O 1
ATOM 616 N N . ASP A 1 85 ? -2.883 -10.784 5.516 1.00 92.94 85 ASP A N 1
ATOM 617 C CA . ASP A 1 85 ? -3.307 -9.840 6.543 1.00 92.94 85 ASP A CA 1
ATOM 618 C C . ASP A 1 85 ? -2.115 -9.081 7.117 1.00 92.94 85 ASP A C 1
ATOM 620 O O . ASP A 1 85 ? -1.005 -9.606 7.250 1.00 92.94 85 ASP A O 1
ATOM 624 N N . ARG A 1 86 ? -2.370 -7.820 7.465 1.00 91.19 86 ARG A N 1
ATOM 625 C CA . ARG A 1 86 ? -1.393 -6.892 8.037 1.00 91.19 86 ARG A CA 1
ATOM 626 C C . ARG A 1 86 ? -0.177 -6.642 7.141 1.00 91.19 86 ARG A C 1
ATOM 628 O O . ARG A 1 86 ? 0.847 -6.168 7.629 1.00 91.19 86 ARG A O 1
ATOM 635 N N . THR A 1 87 ? -0.294 -6.895 5.835 1.00 90.75 87 THR A N 1
ATOM 636 C CA . THR A 1 87 ? 0.673 -6.395 4.851 1.00 90.75 87 THR A CA 1
ATOM 637 C C . THR A 1 87 ? 0.737 -4.865 4.960 1.00 90.75 87 THR A C 1
ATOM 639 O O . THR A 1 87 ? -0.299 -4.218 4.790 1.00 90.75 87 THR A O 1
ATOM 642 N N . PRO A 1 88 ? 1.908 -4.269 5.250 1.00 87.00 88 PRO A N 1
ATOM 643 C CA . PRO A 1 88 ? 2.018 -2.825 5.398 1.00 87.00 88 PRO A CA 1
ATOM 644 C C . PRO A 1 88 ? 1.938 -2.127 4.036 1.00 87.00 88 PRO A C 1
ATOM 646 O O . PRO A 1 88 ? 2.690 -2.447 3.111 1.00 87.00 88 PRO A O 1
ATOM 649 N N . ILE A 1 89 ? 1.047 -1.144 3.935 1.00 89.75 89 ILE A N 1
ATOM 650 C CA . ILE A 1 89 ? 0.947 -0.190 2.829 1.00 89.75 89 ILE A CA 1
ATOM 651 C C . ILE A 1 89 ? 1.425 1.153 3.367 1.00 89.75 89 ILE A C 1
ATOM 653 O O . ILE A 1 89 ? 0.786 1.751 4.229 1.00 89.75 89 ILE A O 1
ATOM 657 N N . ARG A 1 90 ? 2.565 1.619 2.874 1.00 90.44 90 ARG A N 1
ATOM 658 C CA . ARG A 1 90 ? 3.281 2.754 3.427 1.00 90.44 90 ARG A CA 1
ATOM 659 C C . ARG A 1 90 ? 3.081 3.973 2.533 1.00 90.44 90 ARG A C 1
ATOM 661 O O . ARG A 1 90 ? 3.609 4.066 1.431 1.00 90.44 90 ARG A O 1
ATOM 668 N N . LEU A 1 91 ? 2.343 4.949 3.037 1.00 88.56 91 LEU A N 1
ATOM 669 C CA . LEU A 1 91 ? 2.126 6.222 2.361 1.00 88.56 91 LEU A CA 1
ATOM 670 C C . LEU A 1 91 ? 3.053 7.255 3.002 1.00 88.56 91 LEU A C 1
ATOM 672 O O . LEU A 1 91 ? 2.755 7.765 4.081 1.00 88.56 91 LEU A O 1
ATOM 676 N N . VAL A 1 92 ? 4.203 7.520 2.377 1.00 88.19 92 VAL A N 1
ATOM 677 C CA . VAL A 1 92 ? 5.214 8.454 2.906 1.00 88.19 92 VAL A CA 1
ATOM 678 C C . VAL A 1 92 ? 5.176 9.767 2.143 1.00 88.19 92 VAL A C 1
ATOM 680 O O . VAL A 1 92 ? 5.322 9.781 0.924 1.00 88.19 92 VAL A O 1
ATOM 683 N N . GLY A 1 93 ? 5.016 10.867 2.870 1.00 84.88 93 GLY A N 1
ATOM 684 C CA . GLY A 1 93 ? 5.320 12.211 2.398 1.00 84.88 93 GLY A CA 1
ATOM 685 C C . GLY A 1 93 ? 6.597 12.754 3.042 1.00 84.88 93 GLY A C 1
ATOM 686 O O . GLY A 1 93 ? 7.252 12.107 3.859 1.00 84.88 93 GLY A O 1
ATOM 687 N N . THR A 1 94 ? 6.942 13.993 2.706 1.00 82.00 94 THR A N 1
ATOM 688 C CA . THR A 1 94 ? 8.162 14.641 3.213 1.00 82.00 94 THR A CA 1
ATOM 689 C C . THR A 1 94 ? 8.104 14.945 4.711 1.00 82.00 94 THR A C 1
ATOM 691 O O . THR A 1 94 ? 9.120 14.864 5.395 1.00 82.00 94 THR A O 1
ATOM 694 N N . THR A 1 95 ? 6.926 15.285 5.241 1.00 85.62 95 THR A N 1
ATOM 695 C CA . THR A 1 95 ? 6.749 15.725 6.640 1.00 85.62 95 THR A CA 1
ATOM 696 C C . THR A 1 95 ? 5.817 14.845 7.463 1.00 85.62 95 THR A C 1
ATOM 698 O O . THR A 1 95 ? 5.831 14.924 8.690 1.00 85.62 95 THR A O 1
ATOM 701 N N . VAL A 1 96 ? 5.015 14.010 6.806 1.00 91.50 96 VAL A N 1
ATOM 702 C CA . VAL A 1 96 ? 4.044 13.105 7.426 1.00 91.50 96 VAL A CA 1
ATOM 703 C C . VAL A 1 96 ? 3.994 11.798 6.652 1.00 91.50 96 VAL A C 1
ATOM 705 O O . VAL A 1 96 ? 4.335 11.756 5.470 1.00 91.50 96 VAL A O 1
ATOM 708 N N . GLY A 1 97 ? 3.534 10.734 7.295 1.00 92.00 97 GLY A N 1
ATOM 709 C CA . GLY A 1 97 ? 3.288 9.462 6.630 1.00 92.00 97 GLY A CA 1
ATOM 710 C C . GLY A 1 97 ? 2.329 8.586 7.418 1.00 92.00 97 GLY A C 1
ATOM 711 O O . GLY A 1 97 ? 1.950 8.913 8.538 1.00 92.00 97 GLY A O 1
ATOM 712 N N . VAL A 1 98 ? 1.910 7.479 6.818 1.00 92.12 98 VAL A N 1
ATOM 713 C CA . VAL A 1 98 ? 1.017 6.498 7.441 1.00 92.12 98 VAL A CA 1
ATOM 714 C C . VAL A 1 98 ? 1.430 5.103 6.984 1.00 92.12 98 VAL A C 1
ATOM 716 O O . VAL A 1 98 ? 1.551 4.860 5.784 1.00 92.12 98 VAL A O 1
ATOM 719 N N . ASP A 1 99 ? 1.607 4.183 7.932 1.00 92.00 99 ASP A N 1
ATOM 720 C CA . ASP A 1 99 ? 1.655 2.745 7.664 1.00 92.00 99 ASP A CA 1
ATOM 721 C C . ASP A 1 99 ? 0.239 2.188 7.860 1.00 92.00 99 ASP A C 1
ATOM 723 O O . ASP A 1 99 ? -0.273 2.065 8.976 1.00 92.00 99 ASP A O 1
ATOM 727 N N . VAL A 1 100 ? -0.423 1.877 6.750 1.00 91.25 100 VAL A N 1
ATOM 728 C CA . VAL A 1 100 ? -1.757 1.282 6.734 1.00 91.25 100 VAL A CA 1
ATOM 729 C C . VAL A 1 100 ? -1.599 -0.235 6.776 1.00 91.25 100 VAL A C 1
ATOM 731 O O . VAL A 1 100 ? -0.991 -0.833 5.891 1.00 91.25 100 VAL A O 1
ATOM 734 N N . THR A 1 101 ? -2.146 -0.869 7.810 1.00 92.50 101 THR A N 1
ATOM 735 C CA . THR A 1 101 ? -2.172 -2.331 7.951 1.00 92.50 101 THR A CA 1
ATOM 736 C C . THR A 1 101 ? -3.619 -2.784 8.035 1.00 92.50 101 THR A C 1
ATOM 738 O O . THR A 1 101 ? -4.376 -2.326 8.888 1.00 92.50 101 THR A O 1
ATOM 741 N N . LEU A 1 102 ? -4.015 -3.647 7.100 1.00 94.31 102 LEU A N 1
ATOM 742 C CA . LEU A 1 102 ? -5.405 -4.058 6.922 1.00 94.31 102 LEU A CA 1
ATOM 743 C C . LEU A 1 102 ? -5.559 -5.560 7.154 1.00 94.31 102 LEU A C 1
ATOM 745 O O . LEU A 1 102 ? -4.667 -6.334 6.795 1.00 94.31 102 LEU A O 1
ATOM 749 N N . THR A 1 103 ? -6.697 -5.970 7.707 1.00 96.12 103 THR A N 1
ATOM 750 C CA . THR A 1 103 ? -7.162 -7.365 7.671 1.00 96.12 103 THR A CA 1
ATOM 751 C C . THR A 1 103 ? -8.166 -7.565 6.535 1.00 96.12 103 THR A C 1
ATOM 753 O O . THR A 1 103 ? -8.777 -6.603 6.057 1.00 96.12 103 THR A O 1
ATOM 756 N N . ASP A 1 104 ? -8.306 -8.811 6.073 1.00 94.75 104 ASP A N 1
ATOM 757 C CA . ASP A 1 104 ? -9.124 -9.205 4.915 1.00 94.75 104 ASP A CA 1
ATOM 758 C C . ASP A 1 104 ? -8.790 -8.372 3.664 1.00 94.75 104 ASP A C 1
ATOM 760 O O . ASP A 1 104 ? -9.665 -7.896 2.939 1.00 94.75 104 ASP A O 1
ATOM 764 N N . LEU A 1 105 ? -7.489 -8.158 3.442 1.00 94.81 105 LEU A N 1
ATOM 765 C CA . LEU A 1 105 ? -6.976 -7.261 2.415 1.00 94.81 105 LEU A CA 1
ATOM 766 C C . LEU A 1 105 ? -7.177 -7.841 1.008 1.00 94.81 105 LEU A C 1
ATOM 768 O O . LEU A 1 105 ? -6.658 -8.907 0.664 1.00 94.81 105 LEU A O 1
ATOM 772 N N . VAL A 1 106 ? -7.884 -7.100 0.159 1.00 95.75 106 VAL A N 1
ATOM 773 C CA . VAL A 1 106 ? -8.146 -7.448 -1.241 1.00 95.75 106 VAL A CA 1
ATOM 774 C C . VAL A 1 106 ? -7.702 -6.308 -2.145 1.00 95.75 106 VAL A C 1
ATOM 776 O O . VAL A 1 106 ? -8.106 -5.165 -1.954 1.00 95.75 106 VAL A O 1
ATOM 779 N N . ALA A 1 107 ? -6.896 -6.635 -3.151 1.00 95.12 107 ALA A N 1
ATOM 780 C CA . ALA A 1 107 ? -6.586 -5.763 -4.273 1.00 95.12 107 ALA A CA 1
ATOM 781 C C . ALA A 1 107 ? -7.359 -6.237 -5.510 1.00 95.12 107 ALA A C 1
ATOM 783 O O . ALA A 1 107 ? -7.302 -7.421 -5.859 1.00 95.12 107 ALA A O 1
ATOM 784 N N . ALA A 1 108 ? -8.073 -5.329 -6.171 1.00 95.88 108 ALA A N 1
ATOM 785 C CA . ALA A 1 108 ? -8.819 -5.624 -7.387 1.00 95.88 108 ALA A CA 1
ATOM 786 C C . ALA A 1 108 ? -8.694 -4.502 -8.422 1.00 95.88 108 ALA A C 1
ATOM 788 O O . ALA A 1 108 ? -8.694 -3.326 -8.067 1.00 95.88 108 ALA A O 1
ATOM 789 N N . GLY A 1 109 ? -8.612 -4.851 -9.704 1.00 95.19 109 GLY A N 1
ATOM 790 C CA . GLY A 1 109 ? -8.522 -3.870 -10.788 1.00 95.19 109 GLY A CA 1
ATOM 791 C C . GLY A 1 109 ? -8.740 -4.492 -12.162 1.00 95.19 109 GLY A C 1
ATOM 792 O O . GLY A 1 109 ? -8.483 -5.682 -12.358 1.00 95.19 109 GLY A O 1
ATOM 793 N N . ASN A 1 110 ? -9.234 -3.698 -13.113 1.00 93.81 110 ASN A N 1
ATOM 794 C CA . ASN A 1 110 ? -9.476 -4.158 -14.479 1.00 93.81 110 ASN A CA 1
ATOM 795 C C . ASN A 1 110 ? -8.161 -4.195 -15.272 1.00 93.81 110 ASN A C 1
ATOM 797 O O . ASN A 1 110 ? -7.711 -3.183 -15.794 1.00 93.81 110 ASN A O 1
ATOM 801 N N . VAL A 1 111 ? -7.544 -5.373 -15.368 1.00 92.62 111 VAL A N 1
ATOM 802 C CA . VAL A 1 111 ? -6.293 -5.571 -16.114 1.00 92.62 111 VAL A CA 1
ATOM 803 C C . VAL A 1 111 ? -6.514 -5.653 -17.624 1.00 92.62 111 VAL A C 1
ATOM 805 O O . VAL A 1 111 ? -5.574 -5.433 -18.383 1.00 92.62 111 VAL A O 1
ATOM 808 N N . TYR A 1 112 ? -7.737 -5.929 -18.086 1.00 92.44 112 TYR A N 1
ATOM 809 C CA . TYR A 1 112 ? -8.058 -5.870 -19.514 1.00 92.44 112 TYR A CA 1
ATOM 810 C C . TYR A 1 112 ? -7.954 -4.430 -20.033 1.00 92.44 112 TYR A C 1
ATOM 812 O O . TYR A 1 112 ? -7.293 -4.191 -21.041 1.00 92.44 112 TYR A O 1
ATOM 820 N N . GLU A 1 113 ? -8.511 -3.472 -19.291 1.00 91.19 113 GLU A N 1
ATOM 821 C CA . GLU A 1 113 ? -8.392 -2.034 -19.579 1.00 91.19 113 GLU A CA 1
ATOM 822 C C . GLU A 1 113 ? -6.973 -1.484 -19.356 1.00 91.19 113 GLU A C 1
ATOM 824 O O . GLU A 1 113 ? -6.679 -0.382 -19.801 1.00 91.19 113 GLU A O 1
ATOM 829 N N . MET A 1 114 ? -6.085 -2.223 -18.679 1.00 88.25 114 MET A N 1
ATOM 830 C CA . MET A 1 114 ? -4.671 -1.840 -18.537 1.00 88.25 114 MET A CA 1
ATOM 831 C C . MET A 1 114 ? -3.809 -2.359 -19.690 1.00 88.25 114 MET A C 1
ATOM 833 O O . MET A 1 114 ? -2.951 -1.635 -20.180 1.00 88.25 114 MET A O 1
ATOM 837 N N . PHE A 1 115 ? -3.998 -3.617 -20.103 1.00 86.88 115 PHE A N 1
ATOM 838 C CA . PHE A 1 115 ? -3.046 -4.310 -20.983 1.00 86.88 115 PHE A CA 1
ATOM 839 C C . PHE A 1 115 ? -3.590 -4.686 -22.365 1.00 86.88 115 PHE A C 1
ATOM 841 O O . PHE A 1 115 ? -2.793 -4.957 -23.260 1.00 86.88 115 PHE A O 1
ATOM 848 N N . ILE A 1 116 ? -4.911 -4.778 -22.548 1.00 88.38 116 ILE A N 1
ATOM 849 C CA . ILE A 1 116 ? -5.518 -5.323 -23.776 1.00 88.38 116 ILE A CA 1
ATOM 850 C C . ILE A 1 116 ? -6.266 -4.252 -24.568 1.00 88.38 116 ILE A C 1
ATOM 852 O O . ILE A 1 116 ? -6.079 -4.159 -25.778 1.00 88.38 116 ILE A O 1
ATOM 856 N N . ASP A 1 117 ? -7.083 -3.443 -23.895 1.00 88.88 117 ASP A N 1
ATOM 857 C CA . ASP A 1 117 ? -7.816 -2.327 -24.502 1.00 88.88 117 ASP A CA 1
ATOM 858 C C . ASP A 1 117 ? -7.653 -1.060 -23.645 1.00 88.88 117 ASP A C 1
ATOM 860 O O . ASP A 1 117 ? -8.561 -0.710 -22.878 1.00 88.88 117 ASP A O 1
ATOM 864 N N . PRO A 1 118 ? -6.470 -0.412 -23.704 1.00 85.19 118 PRO A N 1
ATOM 865 C 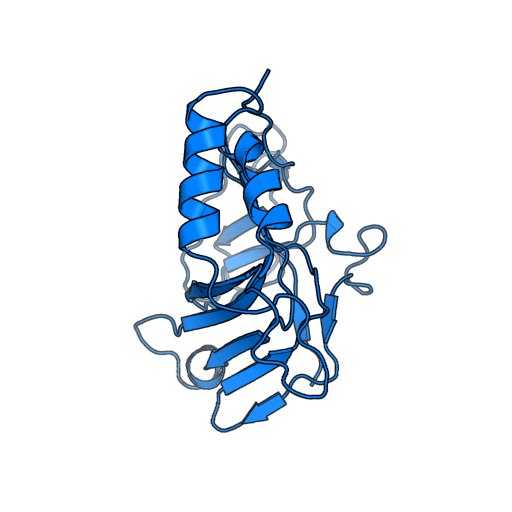CA . PRO A 1 118 ? -6.167 0.759 -22.895 1.00 85.19 118 PRO A CA 1
ATOM 866 C C . PRO A 1 118 ? -7.167 1.889 -23.124 1.00 85.19 118 PRO A C 1
ATOM 868 O O . PRO A 1 118 ? -7.365 2.355 -24.247 1.00 85.19 118 PRO A O 1
ATOM 871 N N . GLN A 1 119 ? -7.787 2.346 -22.040 1.00 84.81 119 GLN A N 1
ATOM 872 C CA . GLN A 1 119 ? -8.741 3.449 -22.084 1.00 84.81 119 GLN A CA 1
ATOM 873 C C . GLN A 1 119 ? -8.032 4.805 -21.920 1.00 84.81 119 GLN A C 1
ATOM 875 O O . GLN A 1 119 ? -6.995 4.882 -21.262 1.00 84.81 119 GLN A O 1
ATOM 880 N N . PRO A 1 120 ? -8.600 5.914 -22.439 1.00 85.75 120 PRO A N 1
ATOM 881 C CA . PRO A 1 120 ? -8.029 7.252 -22.245 1.00 85.75 120 PRO A CA 1
ATOM 882 C C . PRO A 1 120 ? -7.955 7.697 -20.778 1.00 85.75 120 PRO A C 1
ATOM 884 O O . PRO A 1 120 ? -7.194 8.597 -20.441 1.00 85.75 120 PRO A O 1
ATOM 887 N N . THR A 1 121 ? -8.800 7.125 -19.916 1.00 89.31 121 THR A N 1
ATOM 888 C CA . THR A 1 121 ? -8.746 7.325 -18.465 1.00 89.31 121 THR A CA 1
ATOM 889 C C . THR A 1 121 ? -8.149 6.070 -17.840 1.00 89.31 121 THR A C 1
ATOM 891 O O . THR A 1 121 ? -8.630 4.983 -18.165 1.00 89.31 121 THR A O 1
ATOM 894 N N . PRO A 1 122 ? -7.155 6.192 -16.944 1.00 91.06 122 PRO A N 1
ATOM 895 C CA . PRO A 1 122 ? -6.569 5.031 -16.291 1.00 91.06 122 PRO A CA 1
ATOM 896 C C . PRO A 1 122 ? -7.646 4.249 -15.523 1.00 91.06 122 PRO A C 1
ATOM 898 O O . PRO A 1 122 ? -8.451 4.856 -14.797 1.00 91.06 122 PRO A O 1
ATOM 901 N N . PRO A 1 123 ? -7.684 2.911 -15.654 1.00 93.12 123 PRO A N 1
ATOM 902 C CA . PRO A 1 123 ? -8.585 2.091 -14.863 1.00 93.12 123 PRO A CA 1
ATOM 903 C C . PRO A 1 123 ? -8.218 2.191 -13.383 1.00 93.12 123 PRO A C 1
ATOM 905 O O . PRO A 1 123 ? -7.071 2.444 -13.007 1.00 93.12 123 PRO A O 1
ATOM 908 N N . LYS A 1 124 ? -9.206 1.981 -12.515 1.00 93.75 124 LYS A N 1
ATOM 909 C CA . LYS A 1 124 ? -8.995 2.048 -11.070 1.00 93.75 124 LYS A CA 1
ATOM 910 C C . LYS A 1 124 ? -8.528 0.704 -10.525 1.00 93.75 124 LYS A C 1
ATOM 912 O O . LYS A 1 124 ? -9.099 -0.341 -10.841 1.00 93.75 124 LYS A O 1
ATOM 917 N N . VAL A 1 125 ? -7.540 0.755 -9.641 1.00 93.94 125 VAL A N 1
ATOM 918 C CA . VAL A 1 125 ? -7.165 -0.355 -8.766 1.00 93.94 125 VAL A CA 1
ATOM 919 C C . VAL A 1 125 ? -7.617 -0.007 -7.357 1.00 93.94 125 VAL A C 1
ATOM 921 O O . VAL A 1 125 ? -7.291 1.055 -6.833 1.00 93.94 125 VAL A O 1
ATOM 924 N N . ILE A 1 126 ? -8.385 -0.891 -6.739 1.00 95.44 126 ILE A N 1
ATOM 925 C CA . ILE A 1 126 ? -8.920 -0.711 -5.395 1.00 95.44 126 ILE A CA 1
ATOM 926 C C . ILE A 1 126 ? -8.194 -1.669 -4.466 1.00 95.44 126 ILE A C 1
ATOM 928 O O . ILE A 1 126 ? -8.138 -2.870 -4.725 1.00 95.44 126 ILE A O 1
ATOM 932 N N . VAL A 1 127 ? -7.670 -1.135 -3.370 1.00 94.25 127 VAL A N 1
ATOM 933 C CA . VAL A 1 127 ? -7.147 -1.912 -2.251 1.00 94.25 127 VAL A CA 1
ATOM 934 C C . VAL A 1 127 ? -8.067 -1.682 -1.064 1.00 94.25 127 VAL A C 1
ATOM 936 O O . VAL A 1 127 ? -8.168 -0.565 -0.559 1.00 94.25 127 VAL A O 1
ATOM 939 N N . SER A 1 128 ? -8.766 -2.727 -0.642 1.00 96.12 128 SER A N 1
ATOM 940 C CA . SER A 1 128 ? -9.775 -2.660 0.411 1.00 96.12 128 SER A CA 1
ATOM 941 C C . SER A 1 128 ? -9.501 -3.651 1.527 1.00 96.12 128 SER A C 1
ATOM 943 O O . SER A 1 128 ? -8.975 -4.733 1.279 1.00 96.12 128 SER A O 1
ATOM 945 N N . GLY A 1 129 ? -9.923 -3.313 2.737 1.00 96.81 129 GLY A N 1
ATOM 946 C CA . GLY A 1 129 ? -9.846 -4.194 3.893 1.00 96.81 129 GLY A CA 1
ATOM 947 C C . GLY A 1 129 ? -10.430 -3.521 5.125 1.00 96.81 129 GLY A C 1
ATOM 948 O O . GLY A 1 129 ? -11.205 -2.566 5.023 1.00 96.81 129 GLY A O 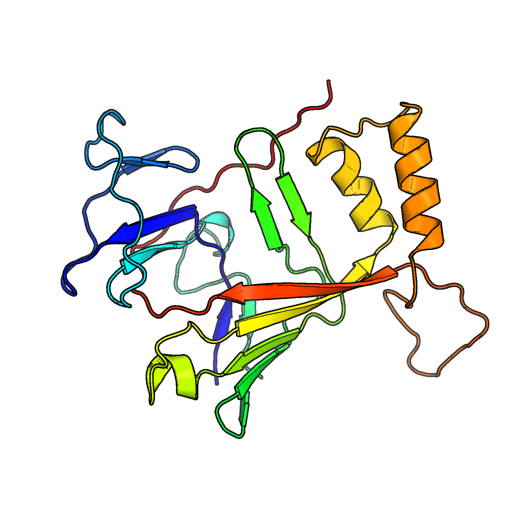1
ATOM 949 N N . ARG A 1 130 ? -10.045 -4.015 6.298 1.00 97.38 130 ARG A N 1
ATOM 950 C CA . ARG A 1 130 ? -10.477 -3.469 7.588 1.00 97.38 130 ARG A CA 1
ATOM 951 C C . ARG A 1 130 ? -9.280 -2.892 8.314 1.00 97.38 130 ARG A C 1
ATOM 953 O O . ARG A 1 130 ? -8.276 -3.580 8.488 1.00 97.38 130 ARG A O 1
ATOM 960 N N . TRP A 1 131 ? -9.379 -1.636 8.725 1.00 96.75 131 TRP A N 1
ATOM 961 C CA . TRP A 1 131 ? -8.322 -0.966 9.466 1.00 96.75 131 TRP A CA 1
ATOM 962 C C . TRP A 1 131 ? -8.694 -0.897 10.942 1.00 96.75 131 TRP A C 1
ATOM 964 O O . TRP A 1 131 ? -9.652 -0.221 11.319 1.00 96.75 131 TRP A O 1
ATOM 974 N N . GLY A 1 132 ? -7.949 -1.624 11.773 1.00 97.00 132 GLY A N 1
ATOM 975 C CA . GLY A 1 132 ? -8.171 -1.669 13.213 1.00 97.00 132 GLY A CA 1
ATOM 976 C C . GLY A 1 132 ? -8.094 -0.289 13.859 1.00 97.00 132 GLY A C 1
ATOM 977 O O . GLY A 1 132 ? -7.209 0.508 13.545 1.00 97.00 132 GLY A O 1
ATOM 978 N N . PHE A 1 133 ? -8.980 -0.013 14.814 1.00 96.56 133 PHE A N 1
ATOM 979 C CA . PHE A 1 133 ? -8.982 1.232 15.584 1.00 96.56 133 PHE A CA 1
ATOM 980 C C . PHE A 1 133 ? -7.622 1.515 16.225 1.00 96.56 133 PHE A C 1
ATOM 982 O O . PHE A 1 133 ? -7.098 2.624 16.116 1.00 96.56 133 PHE A O 1
ATOM 989 N N . ASN A 1 134 ? -7.025 0.502 16.857 1.00 94.88 134 ASN A N 1
ATOM 990 C CA . ASN A 1 134 ? -5.721 0.637 17.500 1.00 94.88 134 ASN A CA 1
ATOM 991 C C . ASN A 1 134 ? -4.612 0.933 16.483 1.00 94.88 134 ASN A C 1
ATOM 993 O O . ASN A 1 134 ? -3.757 1.774 16.755 1.00 94.88 134 ASN A O 1
ATOM 997 N N . ASP A 1 135 ? -4.656 0.293 15.309 1.00 94.81 135 ASP A N 1
ATOM 998 C CA . ASP A 1 135 ? -3.693 0.536 14.234 1.00 94.81 135 ASP A CA 1
ATOM 999 C C . ASP A 1 135 ? -3.836 1.971 13.696 1.00 94.81 135 ASP A C 1
ATOM 1001 O O . ASP A 1 135 ? -2.830 2.660 13.551 1.00 94.81 135 ASP A O 1
ATOM 1005 N N . MET A 1 136 ? -5.064 2.468 13.486 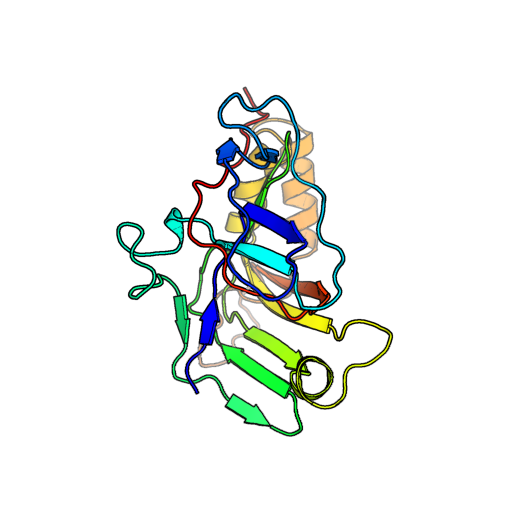1.00 94.62 136 MET A N 1
ATOM 1006 C CA . MET A 1 136 ? -5.332 3.857 13.074 1.00 94.62 136 MET A CA 1
ATOM 1007 C C . MET A 1 136 ? -4.822 4.877 14.095 1.00 94.62 136 MET A C 1
ATOM 1009 O O . MET A 1 136 ? -4.129 5.832 13.746 1.00 94.62 136 MET A O 1
ATOM 1013 N N . VAL A 1 137 ? -5.151 4.676 15.373 1.00 95.25 137 VAL A N 1
ATOM 1014 C CA . VAL A 1 137 ? -4.735 5.567 16.464 1.00 95.25 137 VAL A CA 1
ATOM 1015 C C . VAL A 1 137 ? -3.210 5.596 16.596 1.00 95.25 137 VAL A C 1
ATOM 1017 O O . VAL A 1 137 ? -2.639 6.669 16.802 1.00 95.25 137 VAL A O 1
ATOM 1020 N N . ALA A 1 138 ? -2.542 4.454 16.408 1.00 93.62 138 ALA A N 1
ATOM 1021 C CA . ALA A 1 138 ? -1.085 4.361 16.422 1.00 93.62 138 ALA A CA 1
ATOM 1022 C C . ALA A 1 138 ? -0.410 5.168 15.296 1.00 93.62 138 ALA A C 1
ATOM 1024 O O . ALA A 1 138 ? 0.738 5.572 15.463 1.00 93.62 138 ALA A O 1
ATOM 1025 N N . GLN A 1 139 ? -1.112 5.461 14.193 1.00 93.94 139 GLN A N 1
ATOM 1026 C CA . GLN A 1 139 ? -0.598 6.327 13.123 1.00 93.94 139 GLN A CA 1
ATOM 1027 C C . GLN A 1 139 ? -0.752 7.826 13.413 1.00 93.94 139 GLN A C 1
ATOM 1029 O O . GLN A 1 139 ? -0.157 8.639 12.710 1.00 93.94 139 GLN A O 1
ATOM 1034 N N . GLY A 1 140 ? -1.511 8.222 14.443 1.00 94.19 140 GLY A N 1
ATOM 1035 C CA . GLY A 1 140 ? -1.736 9.630 14.795 1.00 94.19 140 GLY A CA 1
ATOM 1036 C C . GLY A 1 140 ? -0.448 10.467 14.884 1.00 94.19 140 GLY A C 1
ATOM 1037 O O . GLY A 1 140 ? -0.371 11.517 14.239 1.00 94.19 140 GLY A O 1
ATOM 1038 N N . PRO A 1 141 ? 0.596 10.010 15.602 1.00 94.56 141 PRO A N 1
ATOM 1039 C CA . PRO A 1 141 ? 1.864 10.730 15.679 1.00 94.56 141 PRO A CA 1
ATOM 1040 C C . PRO A 1 141 ? 2.541 10.934 14.323 1.00 94.56 141 PRO A C 1
ATOM 1042 O O . PRO A 1 141 ? 3.121 11.992 14.106 1.00 94.56 141 PRO A O 1
ATOM 1045 N N . ASN A 1 142 ? 2.409 9.988 13.390 1.00 93.75 142 ASN A N 1
ATOM 1046 C CA . ASN A 1 142 ? 3.036 10.054 12.064 1.00 93.75 142 ASN A CA 1
ATOM 1047 C C . ASN A 1 142 ? 2.431 11.156 11.173 1.00 93.75 142 ASN A C 1
ATOM 1049 O O . ASN A 1 142 ? 3.054 11.597 10.206 1.00 93.75 142 ASN A O 1
ATOM 1053 N N . VAL A 1 143 ? 1.237 11.644 11.526 1.00 93.19 143 VAL A N 1
ATOM 1054 C CA . VAL A 1 143 ? 0.559 12.778 10.876 1.00 93.19 143 VAL A CA 1
ATOM 1055 C C . VAL A 1 143 ? 0.520 14.037 11.753 1.00 93.19 143 VAL A C 1
ATOM 1057 O O . VAL A 1 143 ? -0.234 14.968 11.481 1.00 93.19 143 VAL A O 1
ATOM 1060 N N . GLY A 1 144 ? 1.331 14.084 12.816 1.00 93.56 144 GLY A N 1
ATOM 1061 C CA . GLY A 1 144 ? 1.461 15.251 13.698 1.00 93.56 144 GLY A CA 1
ATOM 1062 C C . GLY A 1 144 ? 0.411 15.344 14.808 1.00 93.56 144 GLY A C 1
ATOM 1063 O O . GLY A 1 144 ? 0.343 16.352 15.513 1.00 93.56 144 GLY A O 1
ATOM 1064 N N . VAL A 1 145 ? -0.402 14.305 15.010 1.00 95.06 145 VAL A N 1
ATOM 1065 C CA . VAL A 1 145 ? -1.354 14.227 16.123 1.00 95.06 145 VAL A CA 1
ATOM 1066 C C . VAL A 1 145 ? -0.688 13.514 17.302 1.00 95.06 145 VAL A C 1
ATOM 1068 O O . VAL A 1 145 ? -0.754 12.295 17.439 1.00 95.06 145 VAL A O 1
ATOM 1071 N N . CYS A 1 146 ? -0.014 14.281 18.158 1.00 95.56 146 CYS A N 1
ATOM 1072 C CA . CYS A 1 146 ? 0.874 13.727 19.185 1.00 95.56 146 CYS A CA 1
ATOM 1073 C C . CYS A 1 146 ? 0.147 13.193 20.425 1.00 95.56 146 CYS A C 1
ATOM 1075 O O . CYS A 1 146 ? -0.795 13.813 20.930 1.00 95.56 146 CYS A O 1
ATOM 1077 N N . ILE A 1 147 ? 0.637 12.070 20.959 1.00 94.44 147 ILE A N 1
ATOM 1078 C CA . ILE A 1 147 ? 0.103 11.417 22.163 1.00 94.44 147 ILE A CA 1
ATOM 1079 C C . ILE A 1 147 ? 0.089 12.400 23.343 1.00 94.44 147 ILE A C 1
ATOM 1081 O O . ILE A 1 147 ? 1.012 13.183 23.543 1.00 94.44 147 ILE A O 1
ATOM 1085 N N . GLY A 1 148 ? -0.988 12.368 24.131 1.00 93.38 148 GLY A N 1
ATOM 1086 C CA . GLY A 1 148 ? -1.165 13.239 25.299 1.00 93.38 148 GLY A CA 1
ATOM 1087 C C . GLY A 1 148 ? -1.713 14.634 24.981 1.00 93.38 148 GLY A C 1
ATOM 1088 O O . GLY A 1 148 ? -2.060 15.372 25.902 1.00 93.38 148 GLY A O 1
ATOM 1089 N N . THR A 1 149 ? -1.864 14.996 23.703 1.00 96.25 149 THR A N 1
ATOM 1090 C CA . THR A 1 149 ? -2.486 16.269 23.308 1.00 96.25 149 THR A CA 1
ATOM 1091 C C . THR A 1 149 ? -4.022 16.186 23.288 1.00 96.25 149 THR A C 1
ATOM 1093 O O . THR A 1 149 ? -4.593 15.112 23.068 1.00 96.25 149 THR A O 1
ATOM 1096 N N . PRO A 1 150 ? -4.737 17.321 23.442 1.00 96.81 150 PRO A N 1
ATOM 1097 C CA . PRO A 1 150 ? -6.190 17.366 23.244 1.00 96.81 150 PRO A CA 1
ATOM 1098 C C . PRO A 1 150 ? -6.629 16.912 21.844 1.00 96.81 150 PRO A C 1
ATOM 1100 O O . PRO A 1 150 ? -7.697 16.314 21.691 1.00 96.81 150 PRO A O 1
ATOM 1103 N N . LEU A 1 151 ? -5.798 17.162 20.826 1.00 95.50 151 LEU A N 1
ATOM 1104 C CA . LEU A 1 151 ? -6.067 16.741 19.454 1.00 95.50 151 LEU A CA 1
ATOM 1105 C C . LEU A 1 151 ? -6.045 15.214 19.324 1.00 95.50 151 LEU A C 1
ATOM 1107 O O . LEU A 1 151 ? -6.947 14.651 18.716 1.00 95.50 151 LEU A O 1
ATOM 1111 N N . TYR A 1 152 ? -5.091 14.535 19.965 1.00 95.94 152 TYR A N 1
ATOM 1112 C CA . TYR A 1 152 ? -5.035 13.069 19.974 1.00 95.94 152 TYR A CA 1
ATOM 1113 C C . TYR A 1 152 ? -6.255 12.438 20.645 1.00 95.94 152 TYR A C 1
ATOM 1115 O O . TYR A 1 152 ? -6.839 11.496 20.115 1.00 95.94 152 TYR A O 1
ATOM 1123 N N . ARG A 1 153 ? -6.728 13.017 21.755 1.00 96.06 153 ARG A N 1
ATOM 1124 C CA . ARG A 1 153 ? -7.994 12.589 22.368 1.00 96.06 153 ARG A CA 1
ATOM 1125 C C . ARG A 1 153 ? -9.185 12.797 21.427 1.00 96.06 153 ARG A C 1
ATOM 1127 O O . ARG A 1 153 ? -10.077 11.957 21.373 1.00 96.06 153 ARG A O 1
ATOM 1134 N N . THR A 1 154 ? -9.203 13.907 20.692 1.00 96.19 154 THR A N 1
ATOM 1135 C CA . THR A 1 154 ? -10.257 14.197 19.707 1.00 96.19 154 THR A CA 1
ATOM 1136 C C . THR A 1 154 ? -10.237 13.177 18.570 1.00 96.19 154 THR A C 1
ATOM 1138 O O . THR A 1 154 ? -11.288 12.643 18.227 1.00 96.19 154 THR A O 1
ATOM 1141 N N . LEU A 1 155 ? -9.053 12.838 18.049 1.00 95.12 155 LEU A N 1
ATOM 1142 C CA . LEU A 1 155 ? -8.875 11.793 17.041 1.00 95.12 155 LEU A CA 1
ATOM 1143 C C . LEU A 1 155 ? -9.442 10.451 17.522 1.00 95.12 155 LEU A C 1
ATOM 1145 O O . LEU A 1 155 ? -10.225 9.837 16.807 1.00 95.12 155 LEU A O 1
ATOM 1149 N N . GLN A 1 156 ? -9.112 10.026 18.746 1.00 96.44 156 GLN A N 1
ATOM 1150 C CA . GLN A 1 156 ? -9.636 8.780 19.318 1.00 96.44 156 GLN A CA 1
ATOM 1151 C C . GLN A 1 156 ? -11.168 8.774 19.402 1.00 96.44 156 GLN A C 1
ATOM 1153 O O . GLN A 1 156 ? -11.791 7.780 19.047 1.00 96.44 156 GLN A O 1
ATOM 1158 N N . ILE A 1 157 ? -11.781 9.880 19.838 1.00 96.62 157 ILE A N 1
ATOM 1159 C CA . ILE A 1 157 ? -13.246 9.998 19.922 1.00 96.62 157 ILE A CA 1
ATOM 1160 C C . ILE A 1 157 ? -13.879 9.903 18.530 1.00 96.62 157 ILE A C 1
ATOM 1162 O O . ILE A 1 157 ? -14.867 9.192 18.363 1.00 96.62 157 ILE A O 1
ATOM 1166 N N . LEU A 1 158 ? -13.310 10.597 17.540 1.00 95.88 158 LEU A N 1
ATOM 1167 C CA . LEU A 1 158 ? -13.808 10.573 16.166 1.00 95.88 158 LEU A CA 1
ATOM 1168 C C . LEU A 1 158 ? -13.682 9.176 15.556 1.00 95.88 158 LEU A C 1
ATOM 1170 O O . LEU A 1 158 ? -14.671 8.649 15.061 1.00 95.88 158 LEU A O 1
ATOM 1174 N N . LEU A 1 159 ? -12.503 8.552 15.638 1.00 95.56 159 LEU A N 1
ATOM 1175 C CA . LEU A 1 159 ? -12.271 7.205 15.110 1.00 95.56 159 LEU A CA 1
ATOM 1176 C C . LEU A 1 159 ? -13.185 6.173 15.779 1.00 95.56 159 LEU A C 1
ATOM 1178 O O . LEU A 1 159 ? -13.789 5.360 15.090 1.00 95.56 159 LEU A O 1
ATOM 1182 N N . ASN A 1 160 ? -13.366 6.248 17.100 1.00 95.44 160 ASN A N 1
ATOM 1183 C CA . ASN A 1 160 ? -14.262 5.348 17.829 1.00 95.44 160 ASN A CA 1
ATOM 1184 C C . ASN A 1 160 ? -15.738 5.545 17.442 1.00 95.44 160 ASN A C 1
ATOM 1186 O O . ASN A 1 160 ? -16.543 4.640 17.611 1.00 95.44 160 ASN A O 1
ATOM 1190 N N . GLY A 1 161 ? -16.114 6.726 16.947 1.00 95.75 161 GLY A N 1
ATOM 1191 C CA . GLY A 1 161 ? -17.448 6.976 16.399 1.00 95.75 161 GLY A CA 1
ATOM 1192 C C . GLY A 1 161 ? -17.634 6.493 14.958 1.00 95.75 161 GLY A C 1
ATOM 1193 O O . GLY A 1 161 ? -18.763 6.508 14.476 1.00 95.75 161 GLY A O 1
ATOM 1194 N N . MET A 1 162 ? -16.554 6.104 14.271 1.00 96.12 162 MET A N 1
ATOM 1195 C CA . MET A 1 162 ? -16.567 5.703 12.859 1.00 96.12 162 MET A CA 1
ATOM 1196 C C . MET A 1 162 ? -16.371 4.202 12.640 1.00 96.12 162 MET A C 1
ATOM 1198 O O . MET A 1 162 ? -16.688 3.736 11.552 1.00 96.12 162 MET A O 1
ATOM 1202 N N . VAL A 1 163 ? -15.865 3.450 13.625 1.00 97.38 163 VAL A N 1
ATOM 1203 C CA . VAL A 1 163 ? -15.727 1.988 13.499 1.00 97.38 163 VAL A CA 1
ATOM 1204 C C . VAL A 1 163 ? -17.077 1.340 13.179 1.00 97.38 163 VAL A C 1
ATOM 1206 O O . VAL A 1 163 ? -18.085 1.613 13.831 1.00 97.38 163 VAL A O 1
ATOM 1209 N N . ASP A 1 164 ? -17.090 0.496 12.154 1.00 96.25 164 ASP A N 1
ATOM 1210 C CA . ASP A 1 164 ? -18.302 -0.033 11.520 1.00 96.25 164 ASP A CA 1
ATOM 1211 C C . ASP A 1 164 ? -18.257 -1.553 11.302 1.00 96.25 164 ASP A C 1
ATOM 1213 O O . ASP A 1 164 ? -19.286 -2.161 11.001 1.00 96.25 164 ASP A O 1
ATOM 1217 N N . VAL A 1 165 ? -17.088 -2.177 11.474 1.00 96.31 165 VAL A N 1
ATOM 1218 C CA . VAL A 1 165 ? -16.881 -3.618 11.307 1.00 96.31 165 VAL A CA 1
ATOM 1219 C C . VAL A 1 165 ? -15.993 -4.196 12.411 1.00 96.31 165 VAL A C 1
ATOM 1221 O O . VAL A 1 165 ? -15.292 -3.478 13.125 1.00 96.31 165 VAL A O 1
ATOM 1224 N N . LEU A 1 166 ? -16.009 -5.523 12.545 1.00 96.62 166 LEU A N 1
ATOM 1225 C CA . LEU A 1 166 ? -15.031 -6.257 13.350 1.00 96.62 166 LEU A CA 1
ATOM 1226 C C . LEU A 1 166 ? -13.735 -6.418 12.552 1.00 96.62 166 LEU A C 1
ATOM 1228 O O . LEU A 1 166 ? -13.779 -6.857 11.400 1.00 96.62 166 LEU A O 1
ATOM 1232 N N . GLN A 1 167 ? -12.590 -6.118 13.162 1.00 95.25 167 GLN A N 1
ATOM 1233 C CA . GLN A 1 167 ? -11.272 -6.358 12.576 1.00 95.25 167 GLN A CA 1
ATOM 1234 C C . GLN A 1 167 ? -11.106 -7.845 12.234 1.00 95.25 167 GLN A C 1
ATOM 1236 O O . GLN A 1 167 ? -10.798 -8.197 11.091 1.00 95.25 167 GLN A O 1
ATOM 1241 N N . ASP A 1 168 ? -11.401 -8.696 13.217 1.00 93.69 168 ASP A N 1
ATOM 1242 C CA . ASP A 1 168 ? -11.226 -10.147 13.189 1.00 93.69 168 ASP A CA 1
ATOM 1243 C C . ASP A 1 168 ? -12.542 -10.836 13.607 1.00 93.69 168 ASP A C 1
ATOM 1245 O O . ASP A 1 168 ? -12.695 -11.271 14.752 1.00 93.69 168 ASP A O 1
ATOM 1249 N N . PRO A 1 169 ? -13.549 -10.887 12.713 1.00 93.75 169 PRO A N 1
ATOM 1250 C CA . PRO A 1 169 ? -14.848 -11.455 13.030 1.00 93.75 169 PRO A CA 1
ATOM 1251 C C . PRO A 1 169 ? -14.736 -12.960 13.312 1.00 93.75 169 PRO A C 1
ATOM 1253 O O . PRO A 1 169 ? -13.991 -13.667 12.625 1.00 93.75 169 PRO A O 1
ATOM 1256 N N . PRO A 1 170 ? -15.507 -13.483 14.282 1.00 93.81 170 PRO A N 1
ATOM 1257 C CA . PRO A 1 170 ? -15.604 -14.919 14.502 1.00 93.81 170 PRO A CA 1
ATOM 1258 C C . PRO A 1 170 ? -16.202 -15.627 13.279 1.00 93.81 170 PRO A C 1
ATOM 1260 O O . PRO A 1 170 ? -16.931 -15.034 12.485 1.00 93.81 170 PRO A O 1
ATOM 1263 N N . ALA A 1 171 ? -15.919 -16.927 13.151 1.00 92.88 171 ALA A N 1
ATOM 1264 C CA . ALA A 1 171 ? -16.476 -17.749 12.074 1.00 92.88 171 ALA A CA 1
ATOM 1265 C C . ALA A 1 171 ? -18.014 -17.793 12.109 1.00 92.88 171 ALA A C 1
ATOM 1267 O O . ALA A 1 171 ? -18.655 -17.756 11.062 1.00 92.88 171 ALA A O 1
ATOM 1268 N N . GLU A 1 172 ? -18.589 -17.840 13.313 1.00 94.56 172 GLU A N 1
ATOM 1269 C CA . GLU A 1 172 ? -20.028 -17.723 13.535 1.00 94.56 172 GLU A CA 1
ATOM 1270 C C . GLU A 1 172 ? -20.368 -16.278 13.916 1.00 94.56 172 GLU A C 1
ATOM 1272 O O . GLU A 1 172 ? -19.805 -15.781 14.896 1.00 94.56 172 GLU A O 1
ATOM 1277 N N . PRO A 1 173 ? -21.268 -15.594 13.186 1.00 91.31 173 PRO A N 1
ATOM 1278 C CA . PRO A 1 173 ? -21.611 -14.206 13.467 1.00 91.31 173 PRO A CA 1
ATOM 1279 C C . PRO A 1 173 ? -22.152 -14.004 14.888 1.00 91.31 173 PRO A C 1
ATOM 1281 O O . PRO A 1 173 ? -23.148 -14.616 15.276 1.00 91.31 173 PRO A O 1
ATOM 1284 N N . ASP A 1 174 ? -21.539 -13.081 15.629 1.00 92.69 174 ASP A N 1
ATOM 1285 C CA . ASP A 1 174 ? -22.006 -12.645 16.945 1.00 92.69 174 ASP A CA 1
ATOM 1286 C C . ASP A 1 174 ? -22.327 -11.140 16.914 1.00 92.69 174 ASP A C 1
ATOM 1288 O O . ASP A 1 174 ? -21.412 -10.313 16.883 1.00 92.69 174 ASP A O 1
ATOM 1292 N N . PRO A 1 175 ? -23.617 -10.754 16.926 1.00 90.75 175 PRO A N 1
ATOM 1293 C CA . PRO A 1 175 ? -24.025 -9.353 16.878 1.00 90.75 175 PRO A CA 1
ATOM 1294 C C . PRO A 1 175 ? -23.776 -8.596 18.193 1.00 90.75 175 PRO A C 1
ATOM 1296 O O . PRO A 1 175 ? -24.041 -7.398 18.256 1.00 90.75 175 PRO A O 1
ATOM 1299 N N . THR A 1 176 ? -23.328 -9.269 19.258 1.00 94.75 176 THR A N 1
ATOM 1300 C CA . THR A 1 176 ? -23.033 -8.632 20.550 1.00 94.75 176 THR A CA 1
ATOM 1301 C C . THR A 1 176 ? -21.617 -8.066 20.629 1.00 94.75 176 THR A C 1
ATOM 1303 O O . THR A 1 176 ? -21.334 -7.258 21.517 1.00 94.75 176 THR A O 1
ATOM 1306 N N . LEU A 1 177 ? -20.735 -8.455 19.704 1.00 95.25 177 LEU A N 1
ATOM 1307 C CA . LEU A 1 177 ? -19.370 -7.950 19.650 1.00 95.25 177 LEU A CA 1
ATOM 1308 C C . LEU A 1 177 ? -19.355 -6.504 19.126 1.00 95.25 177 LEU A C 1
ATOM 1310 O O . LEU A 1 177 ? -19.915 -6.232 18.060 1.00 95.25 177 LEU A O 1
ATOM 1314 N N . PRO A 1 178 ? -18.719 -5.561 19.844 1.00 95.00 178 PRO A N 1
ATOM 1315 C CA . PRO A 1 178 ? -18.591 -4.194 19.366 1.00 95.00 178 PRO A CA 1
ATOM 1316 C C . PRO A 1 178 ? -17.625 -4.138 18.180 1.00 95.00 178 PRO A C 1
ATOM 1318 O O . PRO A 1 178 ? -16.575 -4.775 18.205 1.00 95.00 178 PRO A O 1
ATOM 1321 N N . CYS A 1 179 ? -17.965 -3.340 17.167 1.00 96.88 179 CYS A N 1
ATOM 1322 C CA . CYS A 1 179 ? -17.058 -3.046 16.060 1.00 96.88 179 CYS A CA 1
ATOM 1323 C C . CYS A 1 179 ? -15.798 -2.340 16.573 1.00 96.88 179 CYS A C 1
ATOM 1325 O O . CYS A 1 179 ? -15.870 -1.478 17.451 1.00 96.88 179 CYS A O 1
ATOM 1327 N N . ASP A 1 180 ? -14.652 -2.702 16.012 1.00 97.00 180 ASP A N 1
ATOM 1328 C CA . ASP A 1 180 ? -13.330 -2.226 16.423 1.00 97.00 180 ASP A CA 1
ATOM 1329 C C . ASP A 1 180 ? -12.417 -1.897 15.231 1.00 97.00 180 ASP A C 1
ATOM 1331 O O . ASP A 1 180 ? -11.241 -1.578 15.413 1.00 97.00 180 ASP A O 1
ATOM 1335 N N . ALA A 1 181 ? -12.959 -1.912 14.015 1.00 97.56 181 ALA A N 1
ATOM 1336 C CA . ALA A 1 181 ? -12.275 -1.517 12.797 1.00 97.56 181 ALA A CA 1
ATOM 1337 C C . ALA A 1 181 ? -13.176 -0.672 11.894 1.00 97.56 181 ALA A C 1
ATOM 1339 O O . ALA A 1 181 ? -14.402 -0.681 12.007 1.00 97.56 181 ALA A O 1
ATOM 1340 N N . LEU A 1 182 ? -12.530 0.057 10.989 1.00 96.94 182 LEU A N 1
ATOM 1341 C CA . LEU A 1 182 ? -13.176 0.783 9.906 1.00 96.94 182 LEU A CA 1
ATOM 1342 C C . LEU A 1 182 ? -13.032 -0.005 8.600 1.00 96.94 182 LEU A C 1
ATOM 1344 O O . LEU A 1 182 ? -11.929 -0.447 8.262 1.00 96.94 182 LEU A O 1
ATOM 1348 N N . SER A 1 183 ? -14.114 -0.151 7.842 1.00 96.38 183 SER A N 1
ATOM 1349 C CA . SER A 1 183 ? -14.059 -0.621 6.462 1.00 96.38 183 SER A CA 1
ATOM 1350 C C . SER A 1 183 ? -13.458 0.472 5.570 1.00 96.38 183 SER A C 1
ATOM 1352 O O . SER A 1 183 ? -13.924 1.610 5.528 1.00 96.38 183 SER A O 1
ATOM 1354 N N . VAL A 1 184 ? -12.358 0.156 4.883 1.00 94.88 184 VAL A N 1
ATOM 1355 C CA . VAL A 1 184 ? -11.598 1.143 4.102 1.00 94.88 184 VAL A CA 1
ATOM 1356 C C . VAL A 1 184 ? -11.319 0.603 2.711 1.00 94.88 184 VAL A C 1
ATOM 1358 O O . VAL A 1 184 ? -10.987 -0.568 2.532 1.00 94.88 184 VAL A O 1
ATOM 1361 N N . ALA A 1 185 ? -11.409 1.492 1.726 1.00 93.56 185 ALA A N 1
ATOM 1362 C CA . ALA A 1 185 ? -10.936 1.264 0.373 1.00 93.56 185 ALA A CA 1
ATOM 1363 C C . ALA A 1 185 ? -10.079 2.452 -0.072 1.00 93.56 185 ALA A C 1
ATOM 1365 O O . ALA A 1 185 ? -10.509 3.603 -0.002 1.00 93.56 185 ALA A O 1
ATOM 1366 N N . VAL A 1 186 ? -8.871 2.165 -0.549 1.00 90.94 186 VAL A N 1
ATOM 1367 C CA . VAL A 1 186 ? -7.989 3.135 -1.197 1.00 90.94 186 VAL A CA 1
ATOM 1368 C C . VAL A 1 186 ? -8.016 2.855 -2.690 1.00 90.94 186 VAL A C 1
ATOM 1370 O O . VAL A 1 186 ? -7.833 1.717 -3.122 1.00 90.94 186 VAL A O 1
ATOM 1373 N N . THR A 1 187 ? -8.286 3.891 -3.476 1.00 93.56 187 THR A N 1
ATOM 1374 C CA . THR A 1 187 ? -8.357 3.792 -4.935 1.00 93.56 187 THR A CA 1
ATOM 1375 C C . THR A 1 187 ? -7.117 4.422 -5.551 1.00 93.56 187 THR A C 1
ATOM 1377 O O . THR A 1 187 ? -6.759 5.544 -5.203 1.00 93.56 187 THR A O 1
ATOM 1380 N N . PHE A 1 188 ? -6.504 3.710 -6.488 1.00 91.75 188 PHE A N 1
ATOM 1381 C CA . PHE A 1 188 ? -5.333 4.125 -7.248 1.00 91.75 188 PHE A CA 1
ATOM 1382 C C . PHE A 1 188 ? -5.661 4.155 -8.739 1.00 91.75 188 PHE A C 1
ATOM 1384 O O . PHE A 1 188 ? -6.522 3.405 -9.209 1.00 91.75 188 PHE A O 1
ATOM 1391 N N . ASP A 1 189 ? -4.949 4.997 -9.479 1.00 93.62 189 ASP A N 1
ATOM 1392 C CA . ASP A 1 189 ? -4.913 4.926 -10.937 1.00 93.62 189 ASP A CA 1
ATOM 1393 C C . ASP A 1 189 ? -3.932 3.839 -11.370 1.00 93.62 189 ASP A C 1
ATOM 1395 O O . ASP A 1 189 ? -2.797 3.782 -10.895 1.00 93.62 189 ASP A O 1
ATOM 1399 N N . GLY A 1 190 ? -4.393 2.950 -12.244 1.00 92.00 190 GLY A N 1
ATOM 1400 C CA . GLY A 1 190 ? -3.584 1.891 -12.817 1.00 92.00 190 GLY A CA 1
ATOM 1401 C C . GLY A 1 190 ? -2.891 2.360 -14.089 1.00 92.00 190 GLY A C 1
ATOM 1402 O O . GLY A 1 190 ? -3.558 2.713 -15.057 1.00 92.00 190 GLY A O 1
ATOM 1403 N N . TYR A 1 191 ? -1.564 2.259 -14.110 1.00 91.06 191 TYR A N 1
ATOM 1404 C CA . TYR A 1 191 ? -0.740 2.452 -15.302 1.00 91.06 191 TYR A CA 1
ATOM 1405 C C . TYR A 1 191 ? 0.143 1.228 -15.528 1.00 91.06 191 TYR A C 1
ATOM 1407 O O . TYR A 1 191 ? 0.507 0.526 -14.578 1.00 91.06 191 TYR A O 1
ATOM 1415 N N . THR A 1 192 ? 0.481 0.960 -16.787 1.00 91.00 192 THR A N 1
ATOM 1416 C CA . THR A 1 192 ? 1.563 0.029 -17.104 1.00 91.00 192 THR A CA 1
ATOM 1417 C C . THR A 1 192 ? 2.909 0.714 -16.884 1.00 91.00 192 THR A C 1
ATOM 1419 O O . THR A 1 192 ? 2.996 1.937 -16.804 1.00 91.00 192 THR A O 1
ATOM 1422 N N . GLY A 1 193 ? 3.959 -0.077 -16.724 1.00 91.88 193 GLY A N 1
ATOM 1423 C CA . GLY A 1 193 ? 5.302 0.444 -16.537 1.00 91.88 193 GLY A CA 1
ATOM 1424 C C . GLY A 1 193 ? 6.317 -0.677 -16.423 1.00 91.88 193 GLY A C 1
ATOM 1425 O O . GLY A 1 193 ? 5.976 -1.862 -16.323 1.00 91.88 193 GLY A O 1
ATOM 1426 N N . HIS A 1 194 ? 7.579 -0.286 -16.405 1.00 94.12 194 HIS A N 1
ATOM 1427 C CA . HIS A 1 194 ? 8.719 -1.173 -16.314 1.00 94.12 194 HIS A CA 1
ATOM 1428 C C . HIS A 1 194 ? 9.314 -1.180 -14.909 1.00 94.12 194 HIS A C 1
ATOM 1430 O O . HIS A 1 194 ? 9.288 -0.203 -14.161 1.00 94.12 194 HIS A O 1
ATOM 1436 N N . PHE A 1 195 ? 9.904 -2.314 -14.550 1.00 93.69 195 PHE A N 1
ATOM 1437 C CA . PHE A 1 195 ? 10.660 -2.438 -13.315 1.00 93.69 195 PHE A CA 1
ATOM 1438 C C . PHE A 1 195 ? 12.075 -1.877 -13.514 1.00 93.69 195 PHE A C 1
ATOM 1440 O O . PHE A 1 195 ? 12.867 -2.450 -14.261 1.00 93.69 195 PHE A O 1
ATOM 1447 N N . GLY A 1 196 ? 12.389 -0.764 -12.849 1.00 92.81 196 GLY A N 1
ATOM 1448 C CA . GLY A 1 196 ? 13.696 -0.095 -12.914 1.00 92.81 196 GLY A CA 1
ATOM 1449 C C . GLY A 1 196 ? 14.742 -0.660 -11.954 1.00 92.81 196 GLY A C 1
ATOM 1450 O O . GLY A 1 196 ? 15.939 -0.479 -12.164 1.00 92.81 196 GLY A O 1
ATOM 1451 N N . GLY A 1 197 ? 14.313 -1.379 -10.914 1.00 93.31 197 GLY A N 1
ATOM 1452 C CA . GLY A 1 197 ? 15.198 -1.964 -9.910 1.00 93.31 197 GLY A CA 1
ATOM 1453 C C . GLY A 1 197 ? 14.713 -1.721 -8.485 1.00 93.31 197 GLY A C 1
ATOM 1454 O O . GLY A 1 197 ? 13.528 -1.495 -8.241 1.00 93.31 197 GLY A O 1
ATOM 1455 N N . LEU A 1 198 ? 15.650 -1.778 -7.537 1.00 93.69 198 LEU A N 1
ATOM 1456 C CA . LEU A 1 198 ? 15.386 -1.562 -6.115 1.00 93.69 198 LEU A CA 1
ATOM 1457 C C . LEU A 1 198 ? 16.088 -0.310 -5.600 1.00 93.69 198 LEU A C 1
ATOM 1459 O O . LEU A 1 198 ? 17.289 -0.142 -5.816 1.00 93.69 198 LEU A O 1
ATOM 1463 N N . ALA A 1 199 ? 15.370 0.488 -4.819 1.00 92.38 199 ALA A N 1
ATOM 1464 C CA . ALA A 1 199 ? 15.897 1.655 -4.121 1.00 92.38 199 ALA A CA 1
ATOM 1465 C C . ALA A 1 199 ? 15.551 1.604 -2.628 1.00 92.38 199 ALA A C 1
ATOM 1467 O O . ALA A 1 199 ? 14.561 0.984 -2.230 1.00 92.38 199 ALA A O 1
ATOM 1468 N N . ASP A 1 200 ? 16.364 2.252 -1.794 1.00 90.94 200 ASP A N 1
ATOM 1469 C CA . ASP A 1 200 ? 15.988 2.467 -0.397 1.00 90.94 200 ASP A CA 1
ATOM 1470 C C . ASP A 1 200 ? 14.845 3.474 -0.355 1.00 90.94 200 ASP A C 1
ATOM 1472 O O . ASP A 1 200 ? 14.928 4.543 -0.954 1.00 90.94 200 ASP A O 1
ATOM 1476 N N . GLY A 1 201 ? 13.756 3.113 0.317 1.00 85.06 201 GLY A N 1
ATOM 1477 C CA . GLY A 1 201 ? 12.638 4.023 0.497 1.00 85.06 201 GLY A CA 1
ATOM 1478 C C . GLY A 1 201 ? 12.785 4.834 1.775 1.00 85.06 201 GLY A C 1
ATOM 1479 O O . GLY A 1 201 ? 13.335 4.356 2.763 1.00 85.06 201 GLY A O 1
ATOM 1480 N N . GLN A 1 202 ? 12.216 6.036 1.783 1.00 86.12 202 GLN A N 1
ATOM 1481 C CA . GLN A 1 202 ? 12.156 6.871 2.980 1.00 86.12 202 GLN A CA 1
ATOM 1482 C C . GLN A 1 202 ? 11.381 6.172 4.113 1.00 86.12 202 GLN A C 1
ATOM 1484 O O . GLN A 1 202 ? 10.369 5.502 3.866 1.00 86.12 202 GLN A O 1
ATOM 1489 N N . ASP A 1 203 ? 11.844 6.336 5.350 1.00 88.31 203 ASP A N 1
ATOM 1490 C CA . ASP A 1 203 ? 11.076 5.981 6.543 1.00 88.31 203 ASP A CA 1
ATOM 1491 C C . ASP A 1 203 ? 9.933 6.971 6.789 1.00 88.31 203 ASP A C 1
ATOM 1493 O O . ASP A 1 203 ? 9.938 8.104 6.297 1.00 88.31 203 ASP A O 1
ATOM 1497 N N . ILE A 1 204 ? 8.938 6.545 7.569 1.00 88.44 204 ILE A N 1
ATOM 1498 C CA . ILE A 1 204 ? 7.854 7.434 7.982 1.00 88.44 204 ILE A CA 1
ATOM 1499 C C . ILE A 1 204 ? 8.427 8.548 8.873 1.00 88.44 204 ILE A C 1
ATOM 1501 O O . ILE A 1 204 ? 9.089 8.244 9.869 1.00 88.44 204 ILE A O 1
ATOM 1505 N N . PRO A 1 205 ? 8.171 9.831 8.552 1.00 88.12 205 PRO A N 1
ATOM 1506 C CA . PRO A 1 205 ? 8.566 10.940 9.408 1.00 88.12 205 PRO A CA 1
ATOM 1507 C C . PRO A 1 205 ? 7.956 10.831 10.810 1.00 88.12 205 PRO A C 1
ATOM 1509 O O . PRO A 1 205 ? 6.802 10.439 10.964 1.00 88.12 205 PRO A O 1
ATOM 1512 N N . SER A 1 206 ? 8.706 11.265 11.825 1.00 87.19 206 SER A N 1
ATOM 1513 C CA . SER A 1 206 ? 8.209 11.428 13.197 1.00 87.19 206 SER A CA 1
ATOM 1514 C C . SER A 1 206 ? 8.072 12.920 13.517 1.00 87.19 206 SER A C 1
ATOM 1516 O O . SER A 1 206 ? 9.006 13.514 14.056 1.00 87.19 206 SER A O 1
ATOM 1518 N N . PRO A 1 207 ? 6.945 13.564 13.163 1.00 90.56 207 PRO A N 1
ATOM 1519 C CA . PRO A 1 207 ? 6.752 14.998 13.391 1.00 90.56 207 PRO A CA 1
ATOM 1520 C C . PRO A 1 207 ? 6.491 15.345 14.866 1.00 90.56 207 PRO A C 1
ATOM 1522 O O . PRO A 1 207 ? 6.568 16.514 15.243 1.00 90.56 207 PRO A O 1
ATOM 1525 N N . CYS A 1 208 ? 6.171 14.355 15.702 1.00 91.25 208 CYS A N 1
ATOM 1526 C CA . CYS A 1 208 ? 6.023 14.540 17.140 1.00 91.25 208 CYS A CA 1
ATOM 1527 C C . CYS A 1 208 ? 7.383 14.479 17.862 1.00 91.25 208 CYS A C 1
ATOM 1529 O O . CYS A 1 208 ? 8.216 13.653 17.483 1.00 91.25 208 CYS A O 1
ATOM 1531 N N . PRO A 1 209 ? 7.599 15.340 18.876 1.00 82.81 209 PRO A N 1
ATOM 1532 C CA . PRO A 1 209 ? 8.833 15.398 19.660 1.00 82.81 209 PRO A CA 1
ATOM 1533 C C . PRO A 1 209 ? 8.981 14.246 20.659 1.00 82.81 209 PRO A C 1
ATOM 1535 O O . PRO A 1 209 ? 7.947 13.658 21.057 1.00 82.81 209 PRO A O 1
#